Protein AF-A0A2M7FUN4-F1 (afdb_monomer)

Mean predicted aligned error: 9.92 Å

Foldseek 3Di:
DPPPVVVVVVVVVVVVVVVVVVVVVVVVVVPPDPFWAKDKDWAADAQCDDQEPQLGGAHVLAPNNRADDPPSLKHKWFQFQVRADCVLPDWADQVRDDPQEHAPDRPGGTGRNPVQKDKDKDWQGKYKYFAWDDDDQIDHRAQRTGGIWIKDRDRVTGPWMKIKIFRPSVQVVVCVVVVNFGKAWQKKKKFWGQQAQQKKKAWAFPPRHTDARHPDPCQNRRIRGSCNQCVVLVHDHRDRNDDSRGIIMMIGTDLPGGTTMMMMTGRGRITIIGHIMIGMDGRPDPCVVVVVVVVVVVVVVVVVDDDD

Secondary structure (DSSP, 8-state):
--HHHHHHHHHHHHHHHHHHHHHHHHHHHTT-PPPP-EEEEE--EE--SBTB---SEE-TTS-TT-PPPTTSSEEEE-SBTTT--GGG-PPB-TTS--TTEEE-S-SSB-BTTTTTSEEEEESS-EEEEESPPPSSS----GGG--SEEEEESPTT--SSEEEEEE-HHHHHHHHHHTTT--EEEEEEEEEEES--TTEEEEEEEGGG-B----SSTTSTTSEEEHHHHHHHHT--TT-SS-GGGSEEEEEEE-TT--EEEEEEEESSS-EEEEEEEEEEEEPPPPHHHHHHHHHHHHHHHHHT----

pLDDT: mean 83.98, std 13.9, range [41.75, 98.12]

Solvent-accessible surface area (backbone atoms only — not comparable to full-atom values): 15723 Å² total; per-residue (Å²): 142,68,69,69,63,58,56,53,50,53,53,52,51,53,51,51,51,50,53,52,50,53,52,50,51,52,52,52,66,70,62,62,73,75,73,43,41,42,48,79,47,76,62,53,39,79,28,71,47,96,78,31,71,34,60,35,41,31,48,79,84,51,50,76,60,61,40,54,48,90,88,69,42,45,46,55,36,50,24,26,52,88,46,40,43,69,91,45,27,64,52,34,37,68,92,53,77,48,90,56,45,45,51,45,69,92,76,54,43,24,41,19,41,45,71,27,38,46,78,48,58,39,68,13,16,34,28,32,33,58,39,60,47,78,73,95,45,42,51,56,29,41,57,69,28,71,38,27,30,37,32,30,25,29,74,88,40,48,75,57,19,32,44,33,46,29,40,61,53,39,41,51,52,52,13,64,75,50,86,66,45,52,56,41,47,37,30,41,29,32,19,38,11,24,35,26,66,59,28,34,39,37,34,19,26,72,91,76,39,67,39,58,58,27,75,30,87,67,32,30,77,14,49,39,41,27,49,57,53,23,64,76,54,72,30,48,70,54,30,42,64,48,60,42,13,33,41,25,43,31,38,40,39,38,92,87,40,54,53,37,30,43,28,45,36,28,67,57,58,47,45,28,39,32,30,34,32,38,28,47,41,75,53,76,78,65,66,62,58,58,50,48,51,50,50,52,50,51,53,56,55,52,70,72,63,69,85,130

Nearest PDB structures (foldseek):
  4c7w-assembly1_B  TM=3.779E-01  e=1.481E+00  Murine hepatitis virus
  3i26-assembly1_B  TM=4.178E-01  e=2.743E+00  Breda virus serotype 1
  9fti-assembly1_B  TM=3.956E-01  e=6.355E+00  Desulfofustis sp. PB-SRB1

Sequence (308 aa):
MLPRLRFNQEILMKVFAKTLITVAAAAAALAMTPAQAVVVTFGGQNMNFVGGDQSGLTSNYAPTDNKTVIGSGFYGETFDLATANQDLGTPMTDAIPAAGISIQENNGCSINSWASVGVTVSGGGFSVRKGTASNPSGAAAPAGDSTCFGFGPQIGGSLPASTKIDYTNLLAGLSAANSGATFRISYMGVYYGSIDNYNNIAFYSSGNTLLTGSADPLLDDGVLTGAEILGSQGGTSGNQFQPQSNVYVNLAFDADESFKAFEFRTTGVAFELDNIWVGVTQVPEPESLALIGLGLLALAASRRRKPL

Radius of gyration: 26.12 Å; Cα contacts (8 Å, |Δi|>4): 729; chains: 1; bounding box: 58×36×98 Å

Structure (mmCIF, N/CA/C/O backbone):
data_AF-A0A2M7FUN4-F1
#
_entry.id   AF-A0A2M7FUN4-F1
#
loop_
_atom_site.group_PDB
_atom_site.id
_atom_site.type_symbol
_atom_site.label_atom_id
_atom_site.label_alt_id
_atom_site.label_comp_id
_atom_site.label_asym_id
_atom_site.label_entity_id
_atom_site.label_seq_id
_atom_site.pdbx_PDB_ins_code
_atom_site.Cartn_x
_atom_site.Cartn_y
_atom_site.Cartn_z
_atom_site.occupancy
_atom_site.B_iso_or_equiv
_atom_site.auth_seq_id
_atom_site.auth_comp_id
_atom_site.auth_asym_id
_atom_site.auth_atom_id
_atom_site.pdbx_PDB_model_num
ATOM 1 N N . MET A 1 1 ? -16.172 -12.007 78.605 1.00 50.00 1 MET A N 1
ATOM 2 C CA . MET A 1 1 ? -16.915 -11.393 77.476 1.00 50.00 1 MET A CA 1
ATOM 3 C C . MET A 1 1 ? -16.032 -11.067 76.249 1.00 50.00 1 MET A C 1
ATOM 5 O O . MET A 1 1 ? -16.465 -10.317 75.391 1.00 50.00 1 MET A O 1
ATOM 9 N N . LEU A 1 2 ? -14.833 -11.659 76.103 1.00 53.69 2 LEU A N 1
ATOM 10 C CA . LEU A 1 2 ? -13.874 -11.378 75.011 1.00 53.69 2 LEU A CA 1
ATOM 11 C C . LEU A 1 2 ? -13.750 -12.393 73.831 1.00 53.69 2 LEU A C 1
ATOM 13 O O . LEU A 1 2 ? -13.142 -12.008 72.834 1.00 53.69 2 LEU A O 1
ATOM 17 N N . PRO A 1 3 ? -14.283 -13.640 73.836 1.00 52.50 3 PRO A N 1
ATOM 18 C CA . PRO A 1 3 ? -14.009 -14.585 72.733 1.00 52.50 3 PRO A CA 1
ATOM 19 C C . PRO A 1 3 ? -14.798 -14.322 71.438 1.00 52.50 3 PRO A C 1
ATOM 21 O O . PRO A 1 3 ? -14.287 -14.546 70.344 1.00 52.50 3 PRO A O 1
ATOM 24 N N . ARG A 1 4 ? -16.046 -13.835 71.541 1.00 46.50 4 ARG A N 1
ATOM 25 C CA . ARG A 1 4 ? -16.949 -13.691 70.380 1.00 46.50 4 ARG A CA 1
ATOM 26 C C . ARG A 1 4 ? -16.545 -12.574 69.409 1.00 46.50 4 ARG A C 1
ATOM 28 O O . ARG A 1 4 ? -16.773 -12.722 68.214 1.00 46.50 4 ARG A O 1
ATOM 35 N N . LEU A 1 5 ? -15.914 -11.495 69.886 1.00 45.50 5 LEU A N 1
ATOM 36 C CA . LEU A 1 5 ? -15.436 -10.417 69.006 1.00 45.50 5 LEU A CA 1
ATOM 37 C C . LEU A 1 5 ? -14.260 -10.865 68.123 1.00 45.50 5 LEU A C 1
ATOM 39 O O . LEU A 1 5 ? -14.222 -10.521 66.944 1.00 45.50 5 LEU A O 1
ATOM 43 N N . ARG A 1 6 ? -13.330 -11.664 68.666 1.00 52.78 6 ARG A N 1
ATOM 44 C CA . ARG A 1 6 ? -12.167 -12.168 67.912 1.00 52.78 6 ARG A CA 1
ATOM 45 C C . ARG A 1 6 ? -12.566 -13.151 66.810 1.00 52.78 6 ARG A C 1
ATOM 47 O O . ARG A 1 6 ? -12.007 -13.098 65.721 1.00 52.78 6 ARG A O 1
ATOM 54 N N . PHE A 1 7 ? -13.573 -13.988 67.062 1.00 51.91 7 PHE A N 1
ATOM 55 C CA . PHE A 1 7 ? -14.058 -14.965 66.084 1.00 51.91 7 PHE A CA 1
ATOM 56 C C . PHE A 1 7 ? -14.700 -14.299 64.852 1.00 51.91 7 PHE A C 1
ATOM 58 O O . PHE A 1 7 ? -14.442 -14.697 63.719 1.00 51.91 7 PHE A O 1
ATOM 65 N N . ASN A 1 8 ? -15.473 -13.226 65.057 1.00 54.03 8 ASN A N 1
ATOM 66 C CA . ASN A 1 8 ? -16.097 -12.486 63.957 1.00 54.03 8 ASN A CA 1
ATOM 67 C C . ASN A 1 8 ? -15.088 -11.669 63.136 1.00 54.03 8 ASN A C 1
ATOM 69 O O . ASN A 1 8 ? -15.252 -11.560 61.922 1.00 54.03 8 ASN A O 1
ATOM 73 N N . GLN A 1 9 ? -14.033 -11.133 63.760 1.00 55.78 9 GLN A N 1
ATOM 74 C CA . GLN A 1 9 ? -12.981 -10.425 63.022 1.00 55.78 9 GLN A CA 1
ATOM 75 C C . GLN A 1 9 ? -12.154 -11.358 62.136 1.00 55.78 9 GLN A C 1
ATOM 77 O O . GLN A 1 9 ? -11.832 -10.986 61.012 1.00 55.78 9 GLN A O 1
ATOM 82 N N . GLU A 1 10 ? -11.880 -12.588 62.575 1.00 60.59 10 GLU A N 1
ATOM 83 C CA . GLU A 1 10 ? -11.195 -13.573 61.733 1.00 60.59 10 GLU A CA 1
ATOM 84 C C . GLU A 1 10 ? -12.008 -13.980 60.501 1.00 60.59 10 GLU A C 1
ATOM 86 O O . GLU A 1 10 ? -11.452 -14.111 59.409 1.00 60.59 10 GLU A O 1
ATOM 91 N N . ILE A 1 11 ? -13.321 -14.171 60.655 1.00 63.44 11 ILE A N 1
ATOM 92 C CA . ILE A 1 11 ? -14.208 -14.511 59.535 1.00 63.44 11 ILE A CA 1
ATOM 93 C C . ILE A 1 11 ? -14.278 -13.342 58.551 1.00 63.44 11 ILE A C 1
ATOM 95 O O . ILE A 1 11 ? -14.116 -13.546 57.349 1.00 63.44 11 ILE A O 1
ATOM 99 N N . LEU A 1 12 ? -14.453 -12.117 59.054 1.00 55.94 12 LEU A N 1
ATOM 100 C CA . LEU A 1 12 ? -14.518 -10.917 58.224 1.00 55.94 12 LEU A CA 1
ATOM 101 C C . LEU A 1 12 ? -13.209 -10.695 57.455 1.00 55.94 12 LEU A C 1
ATOM 103 O O . LEU A 1 12 ? -13.248 -10.396 56.268 1.00 55.94 12 LEU A O 1
ATOM 107 N N . MET A 1 13 ? -12.059 -10.917 58.098 1.00 58.22 13 MET A N 1
ATOM 108 C CA . MET A 1 13 ? -10.733 -10.767 57.493 1.00 58.22 13 MET A CA 1
ATOM 109 C C . MET A 1 13 ? -10.440 -11.854 56.448 1.00 58.22 13 MET A C 1
ATOM 111 O O . MET A 1 13 ? -9.870 -11.557 55.402 1.00 58.22 13 MET A O 1
ATOM 115 N N . LYS A 1 14 ? -10.900 -13.095 56.668 1.00 59.25 14 LYS A N 1
ATOM 116 C CA . LYS A 1 14 ? -10.823 -14.188 55.678 1.00 59.25 14 LYS A CA 1
ATOM 117 C C . LYS A 1 14 ? -11.725 -13.938 54.467 1.00 59.25 14 LYS A C 1
ATOM 119 O O . LYS A 1 14 ? -11.328 -14.251 53.347 1.00 59.25 14 LYS A O 1
ATOM 124 N N . VAL A 1 15 ? -12.914 -13.366 54.673 1.00 61.62 15 VAL A N 1
ATOM 125 C CA . VAL A 1 15 ? -13.816 -12.960 53.582 1.00 61.62 15 VAL A CA 1
ATOM 126 C C . VAL A 1 15 ? -13.218 -11.786 52.810 1.00 61.62 15 VAL A C 1
ATOM 128 O O . VAL A 1 15 ? -13.137 -11.866 51.591 1.00 61.62 15 VAL A O 1
ATOM 131 N N . PHE A 1 16 ? -12.709 -10.756 53.492 1.00 60.03 16 PHE A N 1
ATOM 132 C CA . PHE A 1 16 ? -12.047 -9.617 52.847 1.00 60.03 16 PHE A CA 1
ATOM 133 C C . PHE A 1 16 ? -10.826 -10.045 52.031 1.00 60.03 16 PHE A C 1
ATOM 135 O O . PHE A 1 16 ? -10.698 -9.641 50.881 1.00 60.03 16 PHE A O 1
ATOM 142 N N . ALA A 1 17 ? -9.965 -10.901 52.589 1.00 58.81 17 ALA A N 1
ATOM 143 C CA . ALA A 1 17 ? -8.788 -11.416 51.895 1.00 58.81 17 ALA A CA 1
ATOM 144 C C . ALA A 1 17 ? -9.168 -12.249 50.664 1.00 58.81 17 ALA A C 1
ATOM 146 O O . ALA A 1 17 ? -8.570 -12.069 49.608 1.00 58.81 17 ALA A O 1
ATOM 147 N N . LYS A 1 18 ? -10.196 -13.107 50.761 1.00 51.34 18 LYS A N 1
ATOM 148 C CA . LYS A 1 18 ? -10.709 -13.845 49.599 1.00 51.34 18 LYS A CA 1
ATOM 149 C C . LYS A 1 18 ? -11.205 -12.897 48.517 1.00 51.34 18 LYS A C 1
ATOM 151 O O . LYS A 1 18 ? -10.761 -13.037 47.389 1.00 51.34 18 LYS A O 1
ATOM 156 N N . THR A 1 19 ? -12.043 -11.919 48.861 1.00 57.38 19 THR A N 1
ATOM 157 C CA . THR A 1 19 ? -12.578 -10.939 47.903 1.00 57.38 19 THR A CA 1
ATOM 158 C C . THR A 1 19 ? -11.471 -10.105 47.258 1.00 57.38 19 THR A C 1
ATOM 160 O O . THR A 1 19 ? -11.514 -9.869 46.056 1.00 57.38 19 THR A O 1
ATOM 163 N N . LEU A 1 20 ? -10.448 -9.703 48.020 1.00 55.69 20 LEU A N 1
ATOM 164 C CA . LEU A 1 20 ? -9.303 -8.959 47.489 1.00 55.69 20 LEU A CA 1
ATOM 165 C C . LEU A 1 20 ? -8.496 -9.801 46.489 1.00 55.69 20 LEU A C 1
ATOM 167 O O . LEU A 1 20 ? -8.093 -9.291 45.449 1.00 55.69 20 LEU A O 1
ATOM 171 N N . ILE A 1 21 ? -8.302 -11.092 46.778 1.00 58.94 21 ILE A N 1
ATOM 172 C CA . ILE A 1 21 ? -7.592 -12.029 45.897 1.00 58.94 21 ILE A CA 1
ATOM 173 C C . ILE A 1 21 ? -8.392 -12.286 44.614 1.00 58.94 21 ILE A C 1
ATOM 175 O O . ILE A 1 21 ? -7.803 -12.283 43.537 1.00 58.94 21 ILE A O 1
ATOM 179 N N . THR A 1 22 ? -9.718 -12.452 44.681 1.00 55.69 22 THR A N 1
ATOM 180 C CA . THR A 1 22 ? -10.539 -12.618 43.466 1.00 55.69 22 THR A CA 1
ATOM 181 C C . THR A 1 22 ? -10.567 -11.356 42.610 1.00 55.69 22 THR A C 1
ATOM 183 O O . THR A 1 22 ? -10.513 -11.458 41.389 1.00 55.69 22 THR A O 1
ATOM 186 N N . VAL A 1 23 ? -10.614 -10.169 43.225 1.00 59.09 23 VAL A N 1
ATOM 187 C CA . VAL A 1 23 ? -10.561 -8.888 42.497 1.00 59.09 23 VAL A CA 1
ATOM 188 C C . VAL A 1 23 ? -9.185 -8.674 41.863 1.00 59.09 23 VAL A C 1
ATOM 190 O O . VAL A 1 23 ? -9.112 -8.259 40.711 1.00 59.09 23 VAL A O 1
ATOM 193 N N . ALA A 1 24 ? -8.099 -9.013 42.563 1.00 56.09 24 ALA A N 1
ATOM 194 C CA . ALA A 1 24 ? -6.745 -8.936 42.019 1.00 56.09 24 ALA A CA 1
ATOM 195 C C . ALA A 1 24 ? -6.511 -9.945 40.880 1.00 56.09 24 ALA A C 1
ATOM 197 O O . ALA A 1 24 ? -5.879 -9.600 39.888 1.00 56.09 24 ALA A O 1
ATOM 198 N N . ALA A 1 25 ? -7.053 -11.162 40.982 1.00 54.44 25 ALA A N 1
ATOM 199 C CA . ALA A 1 25 ? -6.973 -12.166 39.920 1.00 54.44 25 ALA A CA 1
ATOM 200 C C . ALA A 1 25 ? -7.791 -11.766 38.682 1.00 54.44 25 ALA A C 1
ATOM 202 O O . ALA A 1 25 ? -7.321 -11.941 37.561 1.00 54.44 25 ALA A O 1
ATOM 203 N N . ALA A 1 26 ? -8.974 -11.171 38.874 1.00 51.91 26 ALA A N 1
ATOM 204 C CA . ALA A 1 26 ? -9.746 -10.592 37.778 1.00 51.91 26 ALA A CA 1
ATOM 205 C C . ALA A 1 26 ? -8.979 -9.433 37.120 1.00 51.91 26 ALA A C 1
ATOM 207 O O . ALA A 1 26 ? -8.836 -9.417 35.903 1.00 51.91 26 ALA A O 1
ATOM 208 N N . ALA A 1 27 ? -8.406 -8.519 37.911 1.00 53.44 27 ALA A N 1
ATOM 209 C CA . ALA A 1 27 ? -7.604 -7.404 37.407 1.00 53.44 27 ALA A CA 1
ATOM 210 C C . ALA A 1 27 ? -6.329 -7.858 36.668 1.00 53.44 27 ALA A C 1
ATOM 212 O O . ALA A 1 27 ? -5.956 -7.247 35.675 1.00 53.44 27 ALA A O 1
ATOM 213 N N . ALA A 1 28 ? -5.682 -8.940 37.114 1.00 51.94 28 ALA A N 1
ATOM 214 C CA . ALA A 1 28 ? -4.511 -9.513 36.450 1.00 51.94 28 ALA A CA 1
ATOM 215 C C . ALA A 1 28 ? -4.869 -10.228 35.135 1.00 51.94 28 ALA A C 1
ATOM 217 O O . ALA A 1 28 ? -4.130 -10.108 34.163 1.00 51.94 28 ALA A O 1
ATOM 218 N N . ALA A 1 29 ? -6.015 -10.915 35.071 1.00 50.38 29 ALA A N 1
ATOM 219 C CA . ALA A 1 29 ? -6.535 -11.479 33.822 1.00 50.38 29 ALA A CA 1
ATOM 220 C C . ALA A 1 29 ? -6.955 -10.385 32.819 1.00 50.38 29 ALA A C 1
ATOM 222 O O . ALA A 1 29 ? -6.818 -10.570 31.617 1.00 50.38 29 ALA A O 1
ATOM 223 N N . LEU A 1 30 ? -7.398 -9.225 33.318 1.00 50.53 30 LEU A N 1
ATOM 224 C CA . LEU A 1 30 ? -7.677 -8.012 32.538 1.00 50.53 30 LEU A CA 1
ATOM 225 C C . LEU A 1 30 ? -6.408 -7.260 32.084 1.00 50.53 30 LEU A C 1
ATOM 227 O O . LEU A 1 30 ? -6.501 -6.398 31.217 1.00 50.53 30 LEU A O 1
ATOM 231 N N . ALA A 1 31 ? -5.239 -7.556 32.664 1.00 47.66 31 ALA A N 1
ATOM 232 C CA . ALA A 1 31 ? -3.963 -6.907 32.345 1.00 47.66 31 ALA A CA 1
ATOM 233 C C . ALA A 1 31 ? -3.105 -7.697 31.340 1.00 47.66 31 ALA A C 1
ATOM 235 O O . ALA A 1 31 ? -2.003 -7.264 31.003 1.00 47.66 31 ALA A O 1
ATOM 236 N N . MET A 1 32 ? -3.588 -8.847 30.860 1.00 48.31 32 MET A N 1
ATOM 237 C CA . MET A 1 32 ? -2.989 -9.529 29.717 1.00 48.31 32 MET A CA 1
ATOM 238 C C . MET A 1 32 ? -3.331 -8.724 28.467 1.00 48.31 32 MET A C 1
ATOM 240 O O . MET A 1 32 ? -4.403 -8.889 27.894 1.00 48.31 32 MET A O 1
ATOM 244 N N . THR A 1 33 ? -2.443 -7.815 28.072 1.00 53.62 33 THR A N 1
ATOM 245 C CA . THR A 1 33 ? -2.546 -7.169 26.764 1.00 53.62 33 THR A CA 1
ATOM 246 C C . THR A 1 33 ? -2.438 -8.267 25.706 1.00 53.62 33 THR A C 1
ATOM 248 O O . THR A 1 33 ? -1.418 -8.971 25.708 1.00 53.62 33 THR A O 1
ATOM 251 N N . PRO A 1 34 ? -3.449 -8.471 24.844 1.00 54.38 34 PRO A N 1
ATOM 252 C CA . PRO A 1 34 ? -3.270 -9.346 23.698 1.00 54.38 34 PRO A CA 1
ATOM 253 C C . PRO A 1 34 ? -2.068 -8.830 22.901 1.00 54.38 34 PRO A C 1
ATOM 255 O O . PRO A 1 34 ? -1.862 -7.620 22.787 1.00 54.38 34 PRO A O 1
ATOM 258 N N . ALA A 1 35 ? -1.224 -9.746 22.425 1.00 59.66 35 ALA A N 1
ATOM 259 C CA . ALA A 1 35 ? -0.199 -9.374 21.464 1.00 59.66 35 ALA A CA 1
ATOM 260 C C . ALA A 1 35 ? -0.909 -8.764 20.250 1.00 59.66 35 ALA A C 1
ATOM 262 O O . ALA A 1 35 ? -1.900 -9.322 19.780 1.00 59.66 35 ALA A O 1
ATOM 263 N N . GLN A 1 36 ? -0.424 -7.618 19.784 1.00 70.94 36 GLN A N 1
ATOM 264 C CA . GLN A 1 36 ? -0.856 -7.047 18.518 1.00 70.94 36 GLN A CA 1
ATOM 265 C C . GLN A 1 36 ? -0.583 -8.084 17.428 1.00 70.94 36 GLN A C 1
ATOM 267 O O . GLN A 1 36 ? 0.553 -8.529 17.271 1.00 70.94 36 GLN A O 1
ATOM 272 N N . ALA A 1 37 ? -1.625 -8.556 16.746 1.00 81.38 37 ALA A N 1
ATOM 273 C CA . ALA A 1 37 ? -1.465 -9.548 15.697 1.00 81.38 37 ALA A CA 1
ATOM 274 C C . ALA A 1 37 ? -1.812 -8.929 14.346 1.00 81.38 37 ALA A C 1
ATOM 276 O O . ALA A 1 37 ? -2.927 -8.460 14.098 1.00 81.38 37 ALA A O 1
ATOM 277 N N . VAL A 1 38 ? -0.822 -8.957 13.464 1.00 90.00 38 VAL A N 1
ATOM 278 C CA . VAL A 1 38 ? -1.003 -8.795 12.028 1.00 90.00 38 VAL A CA 1
ATOM 279 C C . VAL A 1 38 ? -0.634 -10.122 11.404 1.00 90.00 38 VAL A C 1
ATOM 281 O O . VAL A 1 38 ? 0.368 -10.696 11.801 1.00 90.00 38 VAL A O 1
ATOM 284 N N . VAL A 1 39 ? -1.418 -10.615 10.453 1.00 91.69 39 VAL A N 1
ATOM 285 C CA . VAL A 1 39 ? -1.084 -11.833 9.706 1.00 91.69 39 VAL A CA 1
ATOM 286 C C . VAL A 1 39 ? -0.753 -11.449 8.274 1.00 91.69 39 VAL A C 1
ATOM 288 O O . VAL A 1 39 ? -1.614 -10.924 7.559 1.00 91.69 39 VAL A O 1
ATOM 291 N N . VAL A 1 40 ? 0.480 -11.729 7.856 1.00 94.88 40 VAL A N 1
ATOM 292 C CA . VAL A 1 40 ? 0.952 -11.512 6.490 1.00 94.88 40 VAL A CA 1
ATOM 293 C C . VAL A 1 40 ? 0.735 -12.789 5.683 1.00 94.88 40 VAL A C 1
ATOM 295 O O . VAL A 1 40 ? 1.207 -13.870 6.029 1.00 94.88 40 VAL A O 1
ATOM 298 N N . THR A 1 41 ? 0.001 -12.683 4.578 1.00 96.75 41 THR A N 1
ATOM 299 C CA . THR A 1 41 ? -0.207 -13.799 3.642 1.00 96.75 41 THR A CA 1
ATOM 300 C C . THR A 1 41 ? -0.001 -13.357 2.205 1.00 96.75 41 THR A C 1
ATOM 302 O O . THR A 1 41 ? -0.129 -12.180 1.867 1.00 96.75 41 THR A O 1
ATOM 305 N N . PHE A 1 42 ? 0.292 -14.315 1.332 1.00 96.88 42 PHE A N 1
ATOM 306 C CA . PHE A 1 42 ? 0.514 -14.059 -0.085 1.00 96.88 42 PHE A CA 1
ATOM 307 C C . PHE A 1 42 ? -0.539 -14.757 -0.936 1.00 96.88 42 PHE A C 1
ATOM 309 O O . PHE A 1 42 ? -0.960 -15.874 -0.636 1.00 96.88 42 PHE A O 1
ATOM 316 N N . GLY A 1 43 ? -0.928 -14.102 -2.025 1.00 94.44 43 GLY A N 1
ATOM 317 C CA . GLY A 1 43 ? -1.904 -14.614 -2.979 1.00 94.44 43 GLY A CA 1
ATOM 318 C C . GLY A 1 43 ? -3.113 -13.698 -3.129 1.00 94.44 43 GLY A C 1
ATOM 319 O O . GLY A 1 43 ? -3.430 -12.888 -2.267 1.00 94.44 43 GLY A O 1
ATOM 320 N N . GLY A 1 44 ? -3.784 -13.828 -4.259 1.00 94.00 44 GLY A N 1
ATOM 321 C CA . GLY A 1 44 ? -4.937 -13.030 -4.645 1.00 94.00 44 GLY A CA 1
ATOM 322 C C . GLY A 1 44 ? -5.635 -13.704 -5.817 1.00 94.00 44 GLY A C 1
ATOM 323 O O . GLY A 1 44 ? -5.243 -14.804 -6.225 1.00 94.00 44 GLY A O 1
ATOM 324 N N . GLN A 1 45 ? -6.642 -13.048 -6.373 1.00 93.69 45 GLN A N 1
ATOM 325 C CA . GLN A 1 45 ? -7.300 -13.511 -7.591 1.00 93.69 45 GLN A CA 1
ATOM 326 C C . GLN A 1 45 ? -6.730 -12.783 -8.809 1.00 93.69 45 GLN A C 1
ATOM 328 O O . GLN A 1 45 ? -6.282 -11.646 -8.708 1.00 93.69 45 GLN A O 1
ATOM 333 N N . ASN A 1 46 ? -6.716 -13.456 -9.956 1.00 91.50 46 ASN A N 1
ATOM 334 C CA . ASN A 1 46 ? -6.188 -12.904 -11.198 1.00 91.50 46 ASN A CA 1
ATOM 335 C C . ASN A 1 46 ? -7.325 -12.280 -12.022 1.00 91.50 46 ASN A C 1
ATOM 337 O O . ASN A 1 46 ? -8.296 -12.974 -12.324 1.00 91.50 46 ASN A O 1
ATOM 341 N N . MET A 1 47 ? -7.176 -11.011 -12.406 1.00 88.12 47 MET A N 1
ATOM 342 C CA . MET A 1 47 ? -8.142 -10.228 -13.188 1.00 88.12 47 MET A CA 1
ATOM 343 C C . MET A 1 47 ? -7.810 -10.137 -14.683 1.00 88.12 47 MET A C 1
ATOM 345 O O . MET A 1 47 ? -8.520 -9.478 -15.443 1.00 88.12 47 MET A O 1
ATOM 349 N N . ASN A 1 48 ? -6.780 -10.853 -15.145 1.00 87.00 48 ASN A N 1
ATOM 350 C CA . ASN A 1 48 ? -6.380 -10.944 -16.554 1.00 87.00 48 ASN A CA 1
ATOM 351 C C . ASN A 1 48 ? -7.268 -11.919 -17.334 1.00 87.00 48 ASN A C 1
ATOM 353 O O . ASN A 1 48 ? -6.798 -12.899 -17.917 1.00 87.00 48 ASN A O 1
ATOM 357 N N . PHE A 1 49 ? -8.572 -11.660 -17.345 1.00 81.38 49 PHE A N 1
ATOM 358 C CA . PHE A 1 49 ? -9.555 -12.414 -18.115 1.00 81.38 49 PHE A CA 1
ATOM 359 C C . PHE A 1 49 ? -10.540 -11.479 -18.822 1.00 81.38 49 PHE A C 1
ATOM 361 O O . PHE A 1 49 ? -10.681 -10.305 -18.490 1.00 81.38 49 PHE A O 1
ATOM 368 N N . VAL A 1 50 ? -11.246 -12.009 -19.823 1.00 79.12 50 VAL A N 1
ATOM 369 C CA . VAL A 1 50 ? -12.238 -11.243 -20.590 1.00 79.12 50 VAL A CA 1
ATOM 370 C C . VAL A 1 50 ? -13.372 -10.783 -19.670 1.00 79.12 50 VAL A C 1
ATOM 372 O O . VAL A 1 50 ? -14.110 -11.612 -19.143 1.00 79.12 50 VAL A O 1
ATOM 375 N N . GLY A 1 51 ? -13.529 -9.467 -19.516 1.00 72.12 51 GLY A N 1
ATOM 376 C CA . GLY A 1 51 ? -14.514 -8.858 -18.617 1.00 72.12 51 GLY A CA 1
ATOM 377 C C . GLY A 1 51 ? -13.969 -8.492 -17.232 1.00 72.12 51 GLY A C 1
ATOM 378 O O . GLY A 1 51 ? -14.670 -7.795 -16.503 1.00 72.12 51 GLY A O 1
ATOM 379 N N . GLY A 1 52 ? -12.744 -8.911 -16.899 1.00 73.88 52 GLY A N 1
ATOM 380 C CA . GLY A 1 52 ? -11.944 -8.314 -15.830 1.00 73.88 52 GLY A CA 1
ATOM 381 C C . GLY A 1 52 ? -11.265 -7.027 -16.309 1.00 73.88 52 GLY A C 1
ATOM 382 O O . GLY A 1 52 ? -11.316 -6.684 -17.495 1.00 73.88 52 GLY A O 1
ATOM 383 N N . ASP A 1 53 ? -10.635 -6.301 -15.394 1.00 79.44 53 ASP A N 1
ATOM 384 C CA . ASP A 1 53 ? -9.948 -5.036 -15.684 1.00 79.44 53 ASP A CA 1
ATOM 385 C C . ASP A 1 53 ? -8.505 -5.218 -16.196 1.00 79.44 53 ASP A C 1
ATOM 387 O O . ASP A 1 53 ? -7.927 -4.261 -16.700 1.00 79.44 53 ASP A O 1
ATOM 391 N N . GLN A 1 54 ? -7.982 -6.453 -16.193 1.00 84.88 54 GLN A N 1
ATOM 392 C CA . GLN A 1 54 ? -6.656 -6.842 -16.699 1.00 84.88 54 GLN A CA 1
ATOM 393 C C . GLN A 1 54 ? -5.452 -6.315 -15.895 1.00 84.88 54 GLN A C 1
ATOM 395 O O . GLN A 1 54 ? -4.353 -6.306 -16.443 1.00 84.88 54 GLN A O 1
ATOM 400 N N . SER A 1 55 ? -5.642 -5.943 -14.624 1.00 84.25 55 SER A N 1
ATOM 401 C CA . SER A 1 55 ? -4.603 -5.389 -13.728 1.00 84.25 55 SER A CA 1
ATOM 402 C C . SER A 1 55 ? -3.788 -6.450 -12.960 1.00 84.25 55 SER A C 1
ATOM 404 O O . SER A 1 55 ? -3.293 -6.253 -11.848 1.00 84.25 55 SER A O 1
ATOM 406 N N . GLY A 1 56 ? -3.698 -7.673 -13.488 1.00 90.69 56 GLY A N 1
ATOM 407 C CA . GLY A 1 56 ? -2.964 -8.757 -12.839 1.00 90.69 56 GLY A CA 1
ATOM 408 C C . GLY A 1 56 ? -3.646 -9.293 -11.580 1.00 90.69 56 GLY A C 1
ATOM 409 O O . GLY A 1 56 ? -4.766 -9.803 -11.644 1.00 90.69 56 GLY A O 1
ATOM 410 N N . LEU A 1 57 ? -2.930 -9.311 -10.451 1.00 94.56 57 LEU A N 1
ATOM 411 C CA . LEU A 1 57 ? -3.454 -9.853 -9.194 1.00 94.56 57 LEU A CA 1
ATOM 412 C C . LEU A 1 57 ? -4.185 -8.773 -8.397 1.00 94.56 57 LEU A C 1
ATOM 414 O O . LEU A 1 57 ? -3.679 -7.669 -8.239 1.00 94.56 57 LEU A O 1
ATOM 418 N N . THR A 1 58 ? -5.321 -9.131 -7.808 1.00 95.19 58 THR A N 1
ATOM 419 C CA . THR A 1 58 ? -6.096 -8.277 -6.903 1.00 95.19 58 THR A CA 1
ATOM 420 C C . THR A 1 58 ? -6.525 -9.043 -5.648 1.00 95.19 58 THR A C 1
ATOM 422 O O . THR A 1 58 ? -6.327 -10.259 -5.527 1.00 95.19 58 THR A O 1
ATOM 425 N N . SER A 1 59 ? -7.143 -8.342 -4.699 1.00 96.12 59 SER A N 1
ATOM 426 C CA . SER A 1 59 ? -7.656 -8.934 -3.465 1.00 96.12 59 SER A CA 1
ATOM 427 C C . SER A 1 59 ? -8.731 -9.976 -3.754 1.00 96.12 59 SER A C 1
ATOM 429 O O . SER A 1 59 ? -9.592 -9.754 -4.598 1.00 96.12 59 SER A O 1
ATOM 431 N N . ASN A 1 60 ? -8.783 -11.064 -2.981 1.00 95.25 60 ASN A N 1
ATOM 432 C CA . ASN A 1 60 ? -9.912 -12.009 -3.019 1.00 95.25 60 ASN A CA 1
ATOM 433 C C . ASN A 1 60 ? -11.252 -11.380 -2.578 1.00 95.25 60 ASN A C 1
ATOM 435 O O . ASN A 1 60 ? -12.302 -11.992 -2.756 1.00 95.25 60 ASN A O 1
ATOM 439 N N . TYR A 1 61 ? -11.220 -10.179 -1.991 1.00 94.31 61 TYR A N 1
ATOM 440 C CA . TYR A 1 61 ? -12.409 -9.402 -1.635 1.00 94.31 61 TYR A CA 1
ATOM 441 C C . TYR A 1 61 ? -12.865 -8.452 -2.751 1.00 94.31 61 TYR A C 1
ATOM 443 O O . TYR A 1 61 ? -13.947 -7.872 -2.649 1.00 94.31 61 TYR A O 1
ATOM 451 N N . ALA A 1 62 ? -12.066 -8.292 -3.811 1.00 91.94 62 ALA A N 1
ATOM 452 C CA . ALA A 1 62 ? -12.442 -7.493 -4.966 1.00 91.94 62 ALA A CA 1
ATOM 453 C C . ALA A 1 62 ? -13.591 -8.166 -5.744 1.00 91.94 62 ALA A C 1
ATOM 455 O O . ALA A 1 62 ? -13.596 -9.392 -5.912 1.00 91.94 62 ALA A O 1
ATOM 456 N N . PRO A 1 63 ? -14.568 -7.399 -6.254 1.00 89.56 63 PRO A N 1
ATOM 457 C CA . PRO A 1 63 ? -15.547 -7.919 -7.198 1.00 89.56 63 PRO A CA 1
ATOM 458 C C . PRO A 1 63 ? -14.905 -8.172 -8.565 1.00 89.56 63 PRO A C 1
ATOM 460 O O . PRO A 1 63 ? -13.801 -7.718 -8.851 1.00 89.56 63 PRO A O 1
ATOM 463 N N . THR A 1 64 ? -15.627 -8.874 -9.439 1.00 84.31 64 THR A N 1
ATOM 464 C CA . THR A 1 64 ? -15.121 -9.348 -10.739 1.00 84.31 64 THR A CA 1
ATOM 465 C C . THR A 1 64 ? -14.732 -8.245 -11.724 1.00 84.31 64 THR A C 1
ATOM 467 O O . THR A 1 64 ? -13.999 -8.523 -12.665 1.00 84.31 64 THR A O 1
ATOM 470 N N . ASP A 1 65 ? -15.225 -7.019 -11.541 1.00 84.62 65 ASP A N 1
ATOM 471 C CA . ASP A 1 65 ? -14.861 -5.847 -12.348 1.00 84.62 65 ASP A CA 1
ATOM 472 C C . ASP A 1 65 ? -13.779 -4.971 -11.686 1.00 84.62 65 ASP A C 1
ATOM 474 O O . ASP A 1 65 ? -13.455 -3.907 -12.210 1.00 84.62 65 ASP A O 1
ATOM 478 N N . ASN A 1 66 ? -13.248 -5.415 -10.539 1.00 88.06 66 ASN 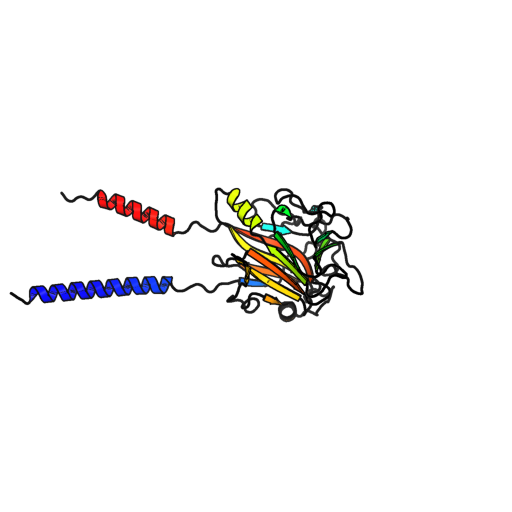A N 1
ATOM 479 C CA . ASN A 1 66 ? -12.250 -4.740 -9.708 1.00 88.06 66 ASN A CA 1
ATOM 480 C C . ASN A 1 66 ? -12.651 -3.322 -9.258 1.00 88.06 66 ASN A C 1
ATOM 482 O O . ASN A 1 66 ? -11.802 -2.481 -8.966 1.00 88.06 66 ASN A O 1
ATOM 486 N N . LYS A 1 67 ? -13.958 -3.036 -9.184 1.00 88.56 67 LYS A N 1
ATOM 487 C CA . LYS A 1 67 ? -14.467 -1.732 -8.743 1.00 88.56 67 LYS A CA 1
ATOM 488 C C . LYS A 1 67 ? -14.891 -1.764 -7.289 1.00 88.56 67 LYS A C 1
ATOM 490 O O . LYS A 1 67 ? -15.495 -2.715 -6.812 1.00 88.56 67 LYS A O 1
ATOM 495 N N . THR A 1 68 ? -14.650 -0.675 -6.571 1.00 88.31 68 THR A N 1
ATOM 496 C CA . THR A 1 68 ? -15.181 -0.533 -5.210 1.00 88.31 68 THR A CA 1
ATOM 497 C C . THR A 1 68 ? -16.712 -0.597 -5.218 1.00 88.31 68 THR A C 1
ATOM 499 O O . THR A 1 68 ? -17.359 0.229 -5.865 1.00 88.31 68 THR A O 1
ATOM 502 N N . VAL A 1 69 ? -17.289 -1.493 -4.412 1.00 86.50 69 VAL A N 1
ATOM 503 C CA . VAL A 1 69 ? -18.735 -1.543 -4.141 1.00 86.50 69 VAL A CA 1
ATOM 504 C C . VAL A 1 69 ? -19.029 -0.835 -2.822 1.00 86.50 69 VAL A C 1
ATOM 506 O O . VAL A 1 69 ? -18.571 -1.260 -1.758 1.00 86.50 69 VAL A O 1
ATOM 509 N N . ILE A 1 70 ? -19.822 0.237 -2.875 1.00 81.12 70 ILE A N 1
ATOM 510 C CA . ILE A 1 70 ? -20.196 1.014 -1.689 1.00 81.12 70 ILE A CA 1
ATOM 511 C C . ILE A 1 70 ? -20.948 0.143 -0.681 1.00 81.12 70 ILE A C 1
ATOM 513 O O . ILE A 1 70 ? -21.852 -0.614 -1.030 1.00 81.12 70 ILE A O 1
ATOM 517 N N . GLY A 1 71 ? -20.552 0.251 0.587 1.00 82.44 71 GLY A N 1
ATOM 518 C CA . GLY A 1 71 ? -21.130 -0.527 1.682 1.00 82.44 71 GLY A CA 1
ATOM 519 C C . GLY A 1 71 ? -20.599 -1.958 1.804 1.00 82.44 71 GLY A C 1
ATOM 520 O O . GLY A 1 71 ? -20.946 -2.630 2.770 1.00 82.44 71 GLY A O 1
ATOM 521 N N . SER A 1 72 ? -19.726 -2.419 0.899 1.00 88.12 72 SER A N 1
ATOM 522 C CA . SER A 1 72 ? -19.081 -3.740 1.019 1.00 88.12 72 SER A CA 1
ATOM 523 C C . SER A 1 72 ? -18.096 -3.834 2.191 1.00 88.12 72 SER A C 1
ATOM 525 O O . SER A 1 72 ? -17.746 -4.930 2.619 1.00 88.12 72 SER A O 1
ATOM 527 N N . GLY A 1 73 ? -17.638 -2.686 2.700 1.00 90.25 73 GLY A N 1
ATOM 528 C CA . GLY A 1 73 ? -16.558 -2.607 3.681 1.00 90.25 73 GLY A CA 1
ATOM 529 C C . GLY A 1 73 ? -15.162 -2.719 3.064 1.00 90.25 73 GLY A C 1
ATOM 530 O O . GLY A 1 73 ? -14.191 -2.630 3.806 1.00 90.25 73 GLY A O 1
ATOM 531 N N . PHE A 1 74 ? -15.047 -2.861 1.741 1.00 92.50 74 PHE A N 1
ATOM 532 C CA . PHE A 1 74 ? -13.778 -2.939 1.022 1.00 92.50 74 PHE A CA 1
ATOM 533 C C . PHE A 1 74 ? -13.678 -1.846 -0.043 1.00 92.50 74 PHE A C 1
ATOM 535 O O . PHE A 1 74 ? -14.628 -1.596 -0.787 1.00 92.50 74 PHE A O 1
ATOM 542 N N . TYR A 1 75 ? -12.515 -1.204 -0.107 1.00 91.69 75 TYR A N 1
ATOM 543 C CA . TYR A 1 75 ? -12.237 -0.073 -0.988 1.00 91.69 75 TYR A CA 1
ATOM 544 C C . TYR A 1 75 ? -10.937 -0.320 -1.748 1.00 91.69 75 TYR A C 1
ATOM 546 O O . TYR A 1 75 ? -9.937 -0.690 -1.135 1.00 91.69 75 TYR A O 1
ATOM 554 N N . GLY A 1 76 ? -10.975 -0.134 -3.065 1.00 91.12 76 GLY A N 1
ATOM 555 C CA . GLY A 1 76 ? -9.886 -0.427 -3.992 1.00 91.12 76 GLY A CA 1
ATOM 556 C C . GLY A 1 76 ? -9.317 0.818 -4.677 1.00 91.12 76 GLY A C 1
ATOM 557 O O . GLY A 1 76 ? -10.064 1.711 -5.084 1.00 91.12 76 GLY A O 1
ATOM 558 N N . GLU A 1 77 ? -7.998 0.840 -4.839 1.00 92.00 77 GLU A N 1
ATOM 559 C CA . GLU A 1 77 ? -7.221 1.738 -5.692 1.00 92.00 77 GLU A CA 1
ATOM 560 C C . GLU A 1 77 ? -6.508 0.887 -6.749 1.00 92.00 77 GLU A C 1
ATOM 562 O O . GLU A 1 77 ? -5.650 0.072 -6.409 1.00 92.00 77 GLU A O 1
ATOM 567 N N . THR A 1 78 ? -6.882 1.069 -8.015 1.00 90.44 78 THR A N 1
ATOM 568 C CA . THR A 1 78 ? -6.296 0.346 -9.163 1.00 90.44 78 THR A CA 1
ATOM 569 C C . THR A 1 78 ? -5.652 1.310 -10.157 1.00 90.44 78 THR A C 1
ATOM 571 O O . THR A 1 78 ? -5.412 0.967 -11.305 1.00 90.44 78 THR A O 1
ATOM 574 N N . PHE A 1 79 ? -5.477 2.572 -9.751 1.00 91.69 79 PHE A N 1
ATOM 575 C CA . PHE A 1 79 ? -4.822 3.623 -10.514 1.00 91.69 79 PHE A CA 1
ATOM 576 C C . PHE A 1 79 ? -5.415 3.943 -11.900 1.00 91.69 79 PHE A C 1
ATOM 578 O O . PHE A 1 79 ? -4.829 4.696 -12.682 1.00 91.69 79 PHE A O 1
ATOM 585 N N . ASP A 1 80 ? -6.601 3.416 -12.199 1.00 89.50 80 ASP A N 1
ATOM 586 C CA . ASP A 1 80 ? -7.329 3.592 -13.447 1.00 89.50 80 ASP A CA 1
ATOM 587 C C . ASP A 1 80 ? -8.591 4.435 -13.235 1.00 89.50 80 ASP A C 1
ATOM 589 O O . ASP A 1 80 ? -9.449 4.147 -12.398 1.00 89.50 80 ASP A O 1
ATOM 593 N N . LEU A 1 81 ? -8.804 5.414 -14.109 1.00 88.69 81 LEU A N 1
ATOM 594 C CA . LEU A 1 81 ? -9.990 6.269 -14.091 1.00 88.69 81 LEU A CA 1
ATOM 595 C C . LEU A 1 81 ? -11.279 5.473 -14.347 1.00 88.69 81 LEU A C 1
ATOM 597 O O . LEU A 1 81 ? -12.358 5.865 -13.905 1.00 88.69 81 LEU A O 1
ATOM 601 N N . ALA A 1 82 ? -11.185 4.342 -15.051 1.00 86.81 82 ALA A N 1
ATOM 602 C CA . ALA A 1 82 ? -12.329 3.493 -15.381 1.00 86.81 82 ALA A CA 1
ATOM 603 C C . ALA A 1 82 ? -12.916 2.747 -14.166 1.00 86.81 82 ALA A C 1
ATOM 605 O O . ALA A 1 82 ? -14.104 2.389 -14.179 1.00 86.81 82 ALA A O 1
ATOM 606 N N . THR A 1 83 ? -12.106 2.506 -13.134 1.00 86.00 83 THR A N 1
ATOM 607 C CA . THR A 1 83 ? -12.498 1.855 -11.870 1.00 86.00 83 THR A CA 1
ATOM 608 C C . THR A 1 83 ? -12.706 2.871 -10.746 1.00 86.00 83 THR A C 1
ATOM 610 O O . THR A 1 83 ? -13.087 2.496 -9.634 1.00 86.00 83 THR A O 1
ATOM 613 N N . ALA A 1 84 ? -12.493 4.160 -11.029 1.00 84.88 84 ALA A N 1
ATOM 614 C CA . ALA A 1 84 ? -12.583 5.214 -10.041 1.00 84.88 84 ALA A CA 1
ATOM 615 C C . ALA A 1 84 ? -13.983 5.323 -9.439 1.00 84.88 84 ALA A C 1
ATOM 617 O O . ALA A 1 84 ? -14.998 5.384 -10.141 1.00 84.88 84 ALA A O 1
ATOM 618 N N . ASN A 1 85 ? -14.023 5.370 -8.109 1.00 78.44 85 ASN A N 1
ATOM 619 C CA . ASN A 1 85 ? -15.254 5.530 -7.362 1.00 78.44 85 ASN A CA 1
ATOM 620 C C . ASN A 1 85 ? -15.424 6.999 -6.962 1.00 78.44 85 ASN A C 1
ATOM 622 O O . ASN A 1 85 ? -14.776 7.479 -6.036 1.00 78.44 85 ASN A O 1
ATOM 626 N N . GLN A 1 86 ? -16.336 7.689 -7.645 1.00 73.81 86 GLN A N 1
ATOM 627 C CA . GLN A 1 86 ? -16.621 9.109 -7.417 1.00 73.81 86 GLN A CA 1
ATOM 628 C C . GLN A 1 86 ? -17.195 9.397 -6.018 1.00 73.81 86 GLN A C 1
ATOM 630 O O . GLN A 1 86 ? -17.102 10.527 -5.538 1.00 73.81 86 GLN A O 1
ATOM 635 N N . ASP A 1 87 ? -17.756 8.391 -5.339 1.00 72.88 87 ASP A N 1
ATOM 636 C CA . ASP A 1 87 ? -18.285 8.532 -3.979 1.00 72.88 87 ASP A CA 1
ATOM 637 C C . ASP A 1 87 ? -17.165 8.525 -2.920 1.00 72.88 87 ASP A C 1
ATOM 639 O O . ASP A 1 87 ? -17.367 9.018 -1.811 1.00 72.88 87 ASP A O 1
ATOM 643 N N . LEU A 1 88 ? -15.961 8.040 -3.260 1.00 73.56 88 LEU A N 1
ATOM 644 C CA . LEU A 1 88 ? -14.737 8.232 -2.461 1.00 73.56 88 LEU A CA 1
ATOM 645 C C . LEU A 1 88 ? -14.043 9.565 -2.767 1.00 73.56 88 LEU A C 1
ATOM 647 O O . LEU A 1 88 ? -12.948 9.843 -2.271 1.00 73.56 88 LEU A O 1
ATOM 651 N N . GLY A 1 89 ? -14.703 10.415 -3.546 1.00 76.06 89 GLY A N 1
ATOM 652 C CA . GLY A 1 89 ? -14.255 11.743 -3.909 1.00 76.06 89 GLY A CA 1
ATOM 653 C C . GLY A 1 89 ? -13.649 11.812 -5.302 1.00 76.06 89 GLY A C 1
ATOM 654 O O . GLY A 1 89 ? -13.588 10.834 -6.039 1.00 76.06 89 GLY A O 1
ATOM 655 N N . THR A 1 90 ? -13.237 13.022 -5.674 1.00 83.44 90 THR A N 1
ATOM 656 C CA . THR A 1 90 ? -12.741 13.305 -7.020 1.00 83.44 90 THR A CA 1
ATOM 657 C C . THR A 1 90 ? -11.398 12.608 -7.253 1.00 83.44 90 THR A C 1
ATOM 659 O O . THR A 1 90 ? -10.444 12.911 -6.526 1.00 83.44 90 THR A O 1
ATOM 662 N N . PRO A 1 91 ? -11.283 11.742 -8.275 1.00 84.69 91 PRO A N 1
ATOM 663 C CA . PRO A 1 91 ? -10.025 11.114 -8.641 1.00 84.69 91 PRO A CA 1
ATOM 664 C C . PRO A 1 91 ? -8.987 12.170 -9.003 1.00 84.69 91 PRO A C 1
ATOM 666 O O . PRO A 1 91 ? -9.289 13.150 -9.694 1.00 84.69 91 PRO A O 1
ATOM 669 N N . MET A 1 92 ? -7.745 11.965 -8.575 1.00 85.06 92 MET A N 1
ATOM 670 C CA . MET A 1 92 ? -6.641 12.766 -9.080 1.00 85.06 92 MET A CA 1
ATOM 671 C C . MET A 1 92 ? -6.359 12.359 -10.515 1.00 85.06 92 MET A C 1
ATOM 673 O O . MET A 1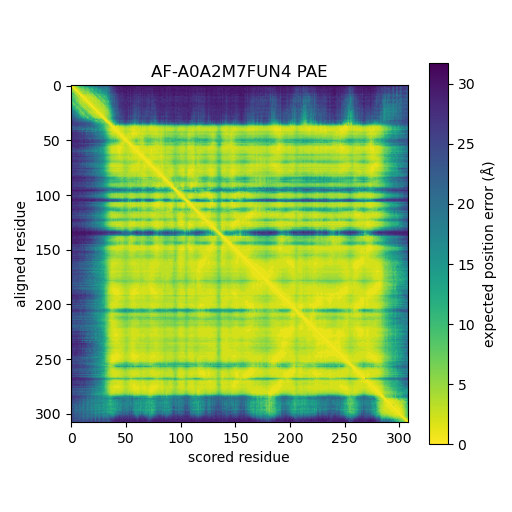 92 ? -6.004 11.217 -10.793 1.00 85.06 92 MET A O 1
ATOM 677 N N . THR A 1 93 ? -6.451 13.333 -11.402 1.00 83.69 93 THR A N 1
ATOM 678 C CA . THR A 1 93 ? -5.959 13.256 -12.776 1.00 83.69 93 THR A CA 1
ATOM 679 C C . THR A 1 93 ? -4.799 14.238 -12.929 1.00 83.69 93 THR A C 1
ATOM 681 O O . THR A 1 93 ? -4.515 15.021 -12.019 1.00 83.69 93 THR A O 1
ATOM 684 N N . ASP A 1 94 ? -4.132 14.243 -14.079 1.00 74.06 94 ASP A N 1
ATOM 685 C CA . ASP A 1 94 ? -3.095 15.235 -14.399 1.00 74.06 94 ASP A CA 1
ATOM 686 C C . ASP A 1 94 ? -3.592 16.695 -14.315 1.00 74.06 94 ASP A C 1
ATOM 688 O O . ASP A 1 94 ? -2.807 17.611 -14.068 1.00 74.06 94 ASP A O 1
ATOM 692 N N . ALA A 1 95 ? -4.904 16.913 -14.445 1.00 60.53 95 ALA A N 1
ATOM 693 C CA . ALA A 1 95 ? -5.558 18.209 -14.289 1.00 60.53 95 ALA A CA 1
ATOM 694 C C . ALA A 1 95 ? -5.620 18.721 -12.833 1.00 60.53 95 ALA A C 1
ATOM 696 O O . ALA A 1 95 ? -5.917 19.898 -12.620 1.00 60.53 95 ALA A O 1
ATOM 697 N N . ILE A 1 96 ? -5.346 17.871 -11.832 1.00 62.44 96 ILE A N 1
ATOM 698 C CA . ILE A 1 96 ? -5.332 18.223 -10.402 1.00 62.44 96 ILE A CA 1
ATOM 699 C C . ILE A 1 96 ? -3.940 17.904 -9.832 1.00 62.44 96 ILE A C 1
ATOM 701 O O . ILE A 1 96 ? -3.753 16.865 -9.198 1.00 62.44 96 ILE A O 1
ATOM 705 N N . PRO A 1 97 ? -2.930 18.765 -10.051 1.00 62.78 97 PRO A N 1
ATOM 706 C CA . PRO A 1 97 ? -1.576 18.480 -9.599 1.00 62.78 97 PRO A CA 1
ATOM 707 C C . PRO A 1 97 ? -1.485 18.563 -8.070 1.00 62.78 97 PRO A C 1
ATOM 709 O O . PRO A 1 97 ? -1.854 19.574 -7.469 1.00 62.78 97 PRO A O 1
ATOM 712 N N . ALA A 1 98 ? -0.929 17.529 -7.440 1.00 76.25 98 ALA A N 1
ATOM 713 C CA . ALA A 1 98 ? -0.443 17.603 -6.066 1.00 76.25 98 ALA A CA 1
ATOM 714 C C . ALA A 1 98 ? 1.081 17.660 -6.042 1.00 76.25 98 ALA A C 1
ATOM 716 O O . ALA A 1 98 ? 1.763 17.124 -6.915 1.00 76.25 98 ALA A O 1
ATOM 717 N N . ALA A 1 99 ? 1.621 18.329 -5.025 1.00 83.38 99 ALA A N 1
ATOM 718 C CA . ALA A 1 99 ? 3.058 18.487 -4.880 1.00 83.38 99 ALA A CA 1
ATOM 719 C C . ALA A 1 99 ? 3.757 17.116 -4.837 1.00 83.38 99 ALA A C 1
ATOM 721 O O . ALA A 1 99 ? 3.459 16.288 -3.980 1.00 83.38 99 ALA A O 1
ATOM 722 N N . GLY A 1 100 ? 4.685 16.898 -5.773 1.00 87.56 100 GLY A N 1
ATOM 723 C CA . GLY A 1 100 ? 5.483 15.673 -5.871 1.00 87.56 100 GLY A CA 1
ATOM 724 C C . GLY A 1 100 ? 4.725 14.434 -6.363 1.00 87.56 100 GLY A C 1
ATOM 725 O O . GLY A 1 100 ? 5.256 13.331 -6.244 1.00 87.56 100 GLY A O 1
ATOM 726 N N . ILE A 1 101 ? 3.522 14.598 -6.923 1.00 90.50 101 ILE A N 1
ATOM 727 C CA . ILE A 1 101 ? 2.746 13.517 -7.542 1.00 90.50 101 ILE A CA 1
ATOM 728 C C . ILE A 1 101 ? 2.501 13.844 -9.010 1.00 90.50 101 ILE A C 1
ATOM 730 O O . ILE A 1 101 ? 2.194 14.987 -9.349 1.00 90.50 101 ILE A O 1
ATOM 734 N N . SER A 1 102 ? 2.645 12.856 -9.893 1.00 88.62 102 SER A N 1
ATOM 735 C CA . SER A 1 102 ? 2.328 13.029 -11.311 1.00 88.62 102 SER A CA 1
ATOM 736 C C . SER A 1 102 ? 1.547 11.848 -11.875 1.00 88.62 102 SER A C 1
ATOM 738 O O . SER A 1 102 ? 1.853 10.696 -11.590 1.00 88.62 102 SER A O 1
ATOM 740 N N . ILE A 1 103 ? 0.543 12.131 -12.699 1.00 88.44 103 ILE A N 1
ATOM 741 C CA . ILE A 1 103 ? -0.102 11.119 -13.534 1.00 88.44 103 ILE A CA 1
ATOM 742 C C . ILE A 1 103 ? 0.597 11.188 -14.890 1.00 88.44 103 ILE A C 1
ATOM 744 O O . ILE A 1 103 ? 0.388 12.122 -15.665 1.00 88.44 103 ILE A O 1
ATOM 748 N N . GLN A 1 104 ? 1.524 10.265 -15.124 1.00 78.31 104 GLN A N 1
ATOM 749 C CA . GLN A 1 104 ? 2.311 10.195 -16.347 1.00 78.31 104 GLN A CA 1
ATOM 750 C C . GLN A 1 104 ? 1.509 9.480 -17.428 1.00 78.31 104 GLN A C 1
ATOM 752 O O . GLN A 1 104 ? 0.919 8.432 -17.183 1.00 78.31 104 GLN A O 1
ATOM 757 N N . GLU A 1 105 ? 1.527 10.058 -18.631 1.00 64.56 105 GLU A N 1
ATOM 758 C CA . GLU A 1 105 ? 0.810 9.563 -19.809 1.00 64.56 105 GLU A CA 1
ATOM 759 C C . GLU A 1 105 ? -0.711 9.486 -19.581 1.00 64.56 105 GLU A C 1
ATOM 761 O O . GLU A 1 105 ? -1.238 8.432 -19.240 1.00 64.56 105 GLU A O 1
ATOM 766 N N . ASN A 1 106 ? -1.411 10.615 -19.786 1.00 60.97 106 ASN A N 1
ATOM 767 C CA . ASN A 1 106 ? -2.862 10.809 -19.606 1.00 60.97 106 ASN A CA 1
ATOM 768 C C . ASN A 1 106 ? -3.731 9.896 -20.514 1.00 60.97 106 ASN A C 1
ATOM 770 O O . ASN A 1 106 ? -4.412 10.341 -21.435 1.00 60.97 106 ASN A O 1
ATOM 774 N N . ASN A 1 107 ? -3.674 8.593 -20.247 1.00 74.62 107 ASN A N 1
ATOM 775 C CA . ASN A 1 107 ? -4.247 7.480 -21.003 1.00 74.62 107 ASN A CA 1
ATOM 776 C C . ASN A 1 107 ? -5.307 6.739 -20.169 1.00 74.62 107 ASN A C 1
ATOM 778 O O . ASN A 1 107 ? -5.486 5.526 -20.308 1.00 74.62 107 ASN A O 1
ATOM 782 N N . GLY A 1 108 ? -5.999 7.472 -19.292 1.00 86.69 108 GLY A N 1
ATOM 783 C CA . GLY A 1 108 ? -6.999 6.921 -18.380 1.00 86.69 108 GLY A CA 1
ATOM 784 C C . GLY A 1 108 ? -6.460 6.496 -17.015 1.00 86.69 108 GLY A C 1
ATOM 785 O O . GLY A 1 108 ? -7.189 5.814 -16.310 1.00 86.69 108 GLY A O 1
ATOM 786 N N . CYS A 1 109 ? -5.247 6.904 -16.628 1.00 91.12 109 CYS A N 1
ATOM 787 C CA . CYS A 1 109 ? -4.738 6.701 -15.271 1.00 91.12 109 CYS A CA 1
ATOM 788 C C . CYS A 1 109 ? -5.239 7.777 -14.297 1.00 91.12 109 CYS A C 1
ATOM 790 O O . CYS A 1 109 ? -5.445 8.931 -14.684 1.00 91.12 109 CYS A O 1
ATOM 792 N N . SER A 1 110 ? -5.380 7.422 -13.024 1.00 90.75 110 SER A N 1
ATOM 793 C CA . SER A 1 110 ? -5.727 8.334 -11.932 1.00 90.75 110 SER A CA 1
ATOM 794 C C . SER A 1 110 ? -5.225 7.821 -10.581 1.00 90.75 110 SER A C 1
ATOM 796 O O . SER A 1 110 ? -4.720 6.716 -10.487 1.00 90.75 110 SER A O 1
ATOM 798 N N . ILE A 1 111 ? -5.368 8.619 -9.521 1.00 90.31 111 ILE A N 1
ATOM 799 C CA . ILE A 1 111 ? -5.475 8.081 -8.154 1.00 90.31 111 ILE A CA 1
ATOM 800 C C . ILE A 1 111 ? -6.942 8.195 -7.765 1.00 90.31 111 ILE A C 1
ATOM 802 O O . ILE A 1 111 ? -7.476 9.300 -7.631 1.00 90.31 111 ILE A O 1
ATOM 806 N N . ASN A 1 112 ? -7.599 7.057 -7.619 1.00 87.25 112 ASN A N 1
ATOM 807 C CA . ASN A 1 112 ? -9.045 6.928 -7.526 1.00 87.25 112 ASN A CA 1
ATOM 808 C C . ASN A 1 112 ? -9.590 7.518 -6.222 1.00 87.25 112 ASN A C 1
ATOM 810 O O . ASN A 1 112 ? -10.652 8.132 -6.230 1.00 87.25 112 ASN A O 1
ATOM 814 N N . SER A 1 113 ? -8.848 7.386 -5.119 1.00 80.69 113 SER A N 1
ATOM 815 C CA . SER A 1 113 ? -9.313 7.784 -3.777 1.00 80.69 113 SER A CA 1
ATOM 816 C C . SER A 1 113 ? -8.781 9.137 -3.283 1.00 80.69 113 SER A C 1
ATOM 818 O O . SER A 1 113 ? -8.859 9.419 -2.087 1.00 80.69 113 SER A O 1
ATOM 820 N N . TRP A 1 114 ? -8.231 9.981 -4.164 1.00 79.94 114 TRP A N 1
ATOM 821 C CA . TRP A 1 114 ? -7.408 11.150 -3.804 1.00 79.94 114 TRP A CA 1
ATOM 822 C C . TRP A 1 114 ? -7.979 12.067 -2.706 1.00 79.94 114 TRP A C 1
ATOM 824 O O . TRP A 1 114 ? -7.247 12.510 -1.826 1.00 79.94 114 TRP A O 1
ATOM 834 N N . ALA A 1 115 ? -9.280 12.360 -2.721 1.00 77.06 115 ALA A N 1
ATOM 835 C CA . ALA A 1 115 ? -9.882 13.243 -1.716 1.00 77.06 115 ALA A CA 1
ATOM 836 C C . ALA A 1 115 ? -10.141 12.557 -0.358 1.00 77.06 115 ALA A C 1
ATOM 838 O O . ALA A 1 115 ? -10.306 13.240 0.654 1.00 77.06 115 ALA A O 1
ATOM 839 N N . SER A 1 116 ? -10.165 11.223 -0.327 1.00 83.69 116 SER A N 1
ATOM 840 C CA . SER A 1 116 ? -10.423 10.418 0.873 1.00 83.69 116 SER A CA 1
ATOM 841 C C . SER A 1 116 ? -9.161 9.843 1.510 1.00 83.69 116 SER A C 1
ATOM 843 O O . SER A 1 116 ? -9.211 9.428 2.667 1.00 83.69 116 SER A O 1
ATOM 845 N N . VAL A 1 117 ? -8.021 9.836 0.816 1.00 88.38 117 VAL A N 1
ATOM 846 C CA . VAL A 1 117 ? -6.742 9.364 1.368 1.00 88.38 117 VAL A CA 1
ATOM 847 C C . VAL A 1 117 ? -5.698 10.472 1.354 1.00 88.38 117 VAL A C 1
ATOM 849 O O . VAL A 1 117 ? -5.570 11.227 0.396 1.00 88.38 117 VAL A O 1
ATOM 852 N N . GLY A 1 118 ? -4.938 10.588 2.438 1.00 88.56 118 GLY A N 1
ATOM 853 C CA . GLY A 1 118 ? -3.781 11.470 2.479 1.00 88.56 118 GLY A CA 1
ATOM 854 C C . GLY A 1 118 ? -2.614 10.816 1.754 1.00 88.56 118 GLY A C 1
ATOM 855 O O . GLY A 1 118 ? -2.204 9.726 2.134 1.00 88.56 118 GLY A O 1
ATOM 856 N N . VAL A 1 119 ? -2.044 11.480 0.750 1.00 90.19 119 VAL A N 1
ATOM 857 C CA . VAL A 1 119 ? -0.804 11.026 0.106 1.00 90.19 119 VAL A CA 1
ATOM 858 C C . VAL A 1 119 ? 0.305 12.016 0.413 1.00 90.19 119 VAL A C 1
ATOM 860 O O . VAL A 1 119 ? 0.206 13.200 0.094 1.00 90.19 119 VAL A O 1
ATOM 863 N N . THR A 1 120 ? 1.363 11.537 1.059 1.00 92.00 120 THR A N 1
ATOM 864 C CA . THR A 1 120 ? 2.559 12.328 1.363 1.00 92.00 120 THR A CA 1
ATOM 865 C C . THR A 1 120 ? 3.755 11.705 0.673 1.00 92.00 120 THR A C 1
ATOM 867 O O . THR A 1 120 ? 4.001 10.511 0.812 1.00 92.00 120 THR A O 1
ATOM 870 N N . VAL A 1 121 ? 4.518 12.521 -0.041 1.00 94.38 121 VAL A N 1
ATOM 871 C CA . VAL A 1 121 ? 5.722 12.093 -0.753 1.00 94.38 121 VAL A CA 1
ATOM 872 C C . VAL A 1 121 ? 6.951 12.783 -0.179 1.00 94.38 121 VAL A C 1
ATOM 874 O O . VAL A 1 121 ? 6.899 13.951 0.209 1.00 94.38 121 VAL A O 1
ATOM 877 N N . SER A 1 122 ? 8.065 12.061 -0.131 1.00 94.31 122 SER A N 1
ATOM 878 C CA . SER A 1 122 ? 9.370 12.576 0.280 1.00 94.31 122 SER A CA 1
ATOM 879 C C . SER A 1 122 ? 10.439 12.124 -0.710 1.00 94.31 122 SER A C 1
ATOM 881 O O . SER A 1 122 ? 10.389 11.004 -1.221 1.00 94.31 122 SER A O 1
ATOM 883 N N . GLY A 1 123 ? 11.408 12.998 -0.993 1.00 91.56 123 GLY A N 1
ATOM 884 C CA . GLY A 1 123 ? 12.451 12.739 -1.985 1.00 91.56 123 GLY A CA 1
ATOM 885 C C . GLY A 1 123 ? 11.912 12.800 -3.416 1.00 91.56 123 GLY A C 1
ATOM 886 O O . GLY A 1 123 ? 11.370 13.823 -3.833 1.00 91.56 123 GLY A O 1
ATOM 887 N N . GLY A 1 124 ? 12.081 11.714 -4.170 1.00 88.81 124 GLY A N 1
ATOM 888 C CA . GLY A 1 124 ? 11.867 11.647 -5.617 1.00 88.81 124 GLY A CA 1
ATOM 889 C C . GLY A 1 124 ? 10.426 11.588 -6.125 1.00 88.81 124 GLY A C 1
ATOM 890 O O . GLY A 1 124 ? 10.248 11.393 -7.322 1.00 88.81 124 GLY A O 1
ATOM 891 N N . GLY A 1 125 ? 9.421 11.771 -5.264 1.00 92.06 125 GLY A N 1
ATOM 892 C CA . GLY A 1 125 ? 8.001 11.845 -5.634 1.00 92.06 125 GLY A CA 1
ATOM 893 C C . GLY A 1 125 ? 7.333 10.497 -5.940 1.00 92.06 125 GLY A C 1
ATOM 894 O O . GLY A 1 125 ? 7.963 9.446 -5.871 1.00 92.06 125 GLY A O 1
ATOM 895 N N . PHE A 1 126 ? 6.048 10.546 -6.292 1.00 93.62 126 PHE A N 1
ATOM 896 C CA . PHE A 1 126 ? 5.222 9.398 -6.685 1.00 93.62 126 PHE A CA 1
ATOM 897 C C . PHE A 1 126 ? 4.613 9.636 -8.062 1.00 93.62 126 PHE A C 1
ATOM 899 O O . PHE A 1 126 ? 4.270 10.772 -8.404 1.00 93.62 126 PHE A O 1
ATOM 906 N N . SER A 1 127 ? 4.454 8.587 -8.849 1.00 91.94 127 SER A N 1
ATOM 907 C CA . SER A 1 127 ? 3.825 8.681 -10.155 1.00 91.94 127 SER A CA 1
ATOM 908 C C . SER A 1 127 ? 2.867 7.536 -10.401 1.00 91.94 127 SER A C 1
ATOM 910 O O . SER A 1 127 ? 3.065 6.432 -9.913 1.00 91.94 127 SER A O 1
ATOM 912 N N . VAL A 1 128 ? 1.865 7.797 -11.226 1.00 92.12 128 VAL A N 1
ATOM 913 C CA . VAL A 1 128 ? 1.038 6.762 -11.842 1.00 92.12 128 VAL A CA 1
ATOM 914 C C . VAL A 1 128 ? 1.340 6.739 -13.327 1.00 92.12 128 VAL A C 1
ATOM 916 O O . VAL A 1 128 ? 1.569 7.795 -13.914 1.00 92.12 128 VAL A O 1
ATOM 919 N N . ARG A 1 129 ? 1.350 5.563 -13.945 1.00 90.19 129 ARG A N 1
ATOM 920 C CA . ARG A 1 129 ? 1.525 5.433 -15.393 1.00 90.19 129 ARG A CA 1
ATOM 921 C C . ARG A 1 129 ? 0.883 4.171 -15.929 1.00 90.19 129 ARG A C 1
ATOM 923 O O . ARG A 1 129 ? 0.652 3.239 -15.172 1.00 90.19 129 ARG A O 1
ATOM 930 N N . LYS A 1 130 ? 0.738 4.106 -17.250 1.00 89.50 130 LYS A N 1
ATOM 931 C CA . LYS A 1 130 ? 0.359 2.890 -17.972 1.00 89.50 130 LYS A CA 1
ATOM 932 C C . LYS A 1 130 ? 1.578 2.226 -18.613 1.00 89.50 130 LYS A C 1
ATOM 934 O O . LYS A 1 130 ? 2.355 2.895 -19.293 1.00 89.50 130 LYS A O 1
ATOM 939 N N . GLY A 1 131 ? 1.725 0.914 -18.422 1.00 83.19 131 GLY A N 1
ATOM 940 C CA . GLY A 1 131 ? 2.794 0.105 -19.027 1.00 83.19 131 GLY A CA 1
ATOM 941 C C . GLY A 1 131 ? 4.224 0.451 -18.576 1.00 83.19 131 GLY A C 1
ATOM 942 O O . GLY A 1 131 ? 4.473 1.422 -17.869 1.00 83.19 131 GLY A O 1
ATOM 943 N N . THR A 1 132 ? 5.198 -0.359 -18.987 1.00 84.12 132 THR A N 1
ATOM 944 C CA . THR A 1 132 ? 6.610 -0.237 -18.571 1.00 84.12 132 THR A CA 1
ATOM 945 C C . THR A 1 132 ? 7.364 0.860 -19.337 1.00 84.12 132 THR A C 1
ATOM 947 O O . THR A 1 132 ? 7.255 0.937 -20.560 1.00 84.12 132 THR A O 1
ATOM 950 N N . ALA A 1 133 ? 8.220 1.657 -18.670 1.00 77.44 133 ALA A N 1
ATOM 951 C CA . ALA A 1 133 ? 9.299 2.381 -19.374 1.00 77.44 133 ALA A CA 1
ATOM 952 C C . ALA A 1 133 ? 10.599 1.630 -19.182 1.00 77.44 133 ALA A C 1
ATOM 954 O O . ALA A 1 133 ? 11.032 1.365 -18.065 1.00 77.44 133 ALA A O 1
ATOM 955 N N . SER A 1 134 ? 11.266 1.367 -20.291 1.00 67.19 134 SER A N 1
ATOM 956 C CA . SER A 1 134 ? 12.625 0.854 -20.295 1.00 67.19 134 SER A CA 1
ATOM 957 C C . SER A 1 134 ? 13.647 1.927 -19.883 1.00 67.19 134 SER A C 1
ATOM 959 O O . SER A 1 134 ? 13.559 3.053 -20.360 1.00 67.19 134 SER A O 1
ATOM 961 N N . ASN A 1 135 ? 14.599 1.513 -19.028 1.00 53.25 135 ASN A N 1
ATOM 962 C CA . ASN A 1 135 ? 16.000 1.943 -18.790 1.00 53.25 135 ASN A CA 1
ATOM 963 C C . ASN A 1 135 ? 16.449 3.368 -19.235 1.00 53.25 135 ASN A C 1
ATOM 965 O O . ASN A 1 135 ? 16.200 3.749 -20.377 1.00 53.25 135 ASN A O 1
ATOM 969 N N . PRO A 1 136 ? 17.252 4.120 -18.440 1.00 48.62 136 PRO A N 1
ATOM 970 C CA . PRO A 1 136 ? 18.062 3.668 -17.301 1.00 48.62 136 PRO A CA 1
ATOM 971 C C . PRO A 1 136 ? 17.425 3.771 -15.908 1.00 48.62 136 PRO A C 1
ATOM 973 O O . PRO A 1 136 ? 18.045 3.370 -14.928 1.00 48.62 136 PRO A O 1
ATOM 976 N N . SER A 1 137 ? 16.218 4.328 -15.788 1.00 59.94 137 SER A N 1
ATOM 977 C CA . SER A 1 137 ? 15.610 4.648 -14.481 1.00 59.94 137 SER A CA 1
ATOM 978 C C . SER A 1 137 ? 14.083 4.510 -14.494 1.00 59.94 137 SER A C 1
ATOM 980 O O . SER A 1 137 ? 13.381 5.327 -13.907 1.00 59.94 137 SER A O 1
ATOM 982 N N . GLY A 1 138 ? 13.571 3.550 -15.267 1.00 76.88 138 GLY A N 1
ATOM 983 C CA . GLY A 1 138 ? 12.136 3.376 -15.489 1.00 76.88 138 GLY A CA 1
ATOM 984 C C . GLY A 1 138 ? 11.466 2.482 -14.447 1.00 76.88 138 GLY A C 1
ATOM 985 O O . GLY A 1 138 ? 12.132 1.683 -13.801 1.00 76.88 138 GLY A O 1
ATOM 986 N N . ALA A 1 139 ? 10.146 2.611 -14.336 1.00 86.69 139 ALA A N 1
ATOM 987 C CA . ALA A 1 139 ? 9.289 1.711 -13.572 1.00 86.69 139 ALA A CA 1
ATOM 988 C C . ALA A 1 139 ? 8.639 0.669 -14.487 1.00 86.69 139 ALA A C 1
ATOM 990 O O . ALA A 1 139 ? 8.314 0.974 -15.650 1.00 86.69 139 ALA A O 1
ATOM 991 N N . ALA A 1 140 ? 8.450 -0.537 -13.958 1.00 87.81 140 ALA A N 1
ATOM 992 C CA . ALA A 1 140 ? 7.929 -1.675 -14.693 1.00 87.81 140 ALA A CA 1
ATOM 993 C C . ALA A 1 140 ? 6.557 -2.118 -14.200 1.00 87.81 140 ALA A C 1
ATOM 995 O O . ALA A 1 140 ? 6.327 -2.295 -13.009 1.00 87.81 140 ALA A O 1
ATOM 996 N N . ALA A 1 141 ? 5.656 -2.349 -15.150 1.00 87.00 141 ALA A N 1
ATOM 997 C CA . ALA A 1 141 ? 4.342 -2.871 -14.840 1.00 87.00 141 ALA A CA 1
ATOM 998 C C . ALA A 1 141 ? 4.468 -4.296 -14.248 1.00 87.00 141 ALA A C 1
ATOM 1000 O O . ALA A 1 141 ? 5.159 -5.136 -14.848 1.00 87.00 141 ALA A O 1
ATOM 1001 N N . PRO A 1 142 ? 3.829 -4.588 -13.098 1.00 87.12 142 PRO A N 1
ATOM 1002 C CA . PRO A 1 142 ? 3.928 -5.887 -12.435 1.00 87.12 142 PRO A CA 1
ATOM 1003 C C . PRO A 1 142 ? 3.587 -7.063 -13.368 1.00 87.12 142 PRO A C 1
ATOM 1005 O O . PRO A 1 142 ? 2.514 -7.109 -13.955 1.00 87.12 142 PRO A O 1
ATOM 1008 N N . ALA A 1 143 ? 4.477 -8.046 -13.514 1.00 85.81 143 ALA A N 1
ATOM 1009 C CA . ALA A 1 143 ? 4.273 -9.226 -14.372 1.00 85.81 143 ALA A CA 1
ATOM 1010 C C . ALA A 1 143 ? 3.864 -8.925 -15.836 1.00 85.81 143 ALA A C 1
ATOM 1012 O O . ALA A 1 143 ? 3.212 -9.752 -16.479 1.00 85.81 143 ALA A O 1
ATOM 1013 N N . GLY A 1 144 ? 4.260 -7.770 -16.385 1.00 73.62 144 GLY A N 1
ATOM 1014 C CA . GLY A 1 144 ? 3.903 -7.367 -17.751 1.00 73.62 144 GLY A CA 1
ATOM 1015 C C . GLY A 1 144 ? 2.474 -6.841 -17.901 1.00 73.62 144 GLY A C 1
ATOM 1016 O O . GLY A 1 144 ? 1.921 -6.904 -19.000 1.00 73.62 144 GLY A O 1
ATOM 1017 N N . ASP A 1 145 ? 1.892 -6.342 -16.811 1.00 79.50 145 ASP A N 1
ATOM 1018 C CA . ASP A 1 145 ? 0.611 -5.646 -16.812 1.00 79.50 145 ASP A CA 1
ATOM 1019 C C . ASP A 1 145 ? 0.572 -4.493 -17.839 1.00 79.50 145 ASP A C 1
ATOM 1021 O O . ASP A 1 145 ? 1.577 -3.854 -18.168 1.00 79.50 145 ASP A O 1
ATOM 1025 N N . SER A 1 146 ? -0.610 -4.256 -18.393 1.00 81.38 146 SER A N 1
ATOM 1026 C CA . SER A 1 146 ? -0.893 -3.201 -19.358 1.00 81.38 146 SER A CA 1
ATOM 1027 C C . SER A 1 146 ? -1.831 -2.114 -18.824 1.00 81.38 146 SER A C 1
ATOM 1029 O O . SER A 1 146 ? -2.113 -1.171 -19.571 1.00 81.38 146 SER A O 1
ATOM 1031 N N . THR A 1 147 ? -2.313 -2.219 -17.581 1.00 88.44 147 THR A N 1
ATOM 1032 C CA . THR A 1 147 ? -3.120 -1.199 -16.890 1.00 88.44 147 THR A CA 1
ATOM 1033 C C . THR A 1 147 ? -2.246 -0.113 -16.264 1.00 88.44 147 THR A C 1
ATOM 1035 O O . THR A 1 147 ? -1.028 -0.040 -16.497 1.00 88.44 147 THR A O 1
ATOM 1038 N N . CYS A 1 148 ? -2.894 0.820 -15.569 1.00 92.12 148 CYS A N 1
ATOM 1039 C CA . CYS A 1 148 ? -2.206 1.844 -14.811 1.00 92.12 148 CYS A CA 1
ATOM 1040 C C . CYS A 1 148 ? -1.720 1.297 -13.468 1.00 92.12 148 CYS A C 1
ATOM 1042 O O . CYS A 1 148 ? -2.441 0.586 -12.794 1.00 92.12 148 CYS A O 1
ATOM 1044 N N . PHE A 1 149 ? -0.515 1.684 -13.058 1.00 93.12 149 PHE A N 1
ATOM 1045 C CA . PHE A 1 149 ? 0.055 1.316 -11.766 1.00 93.12 149 PHE A CA 1
ATOM 1046 C C . PHE A 1 149 ? 0.781 2.507 -11.141 1.00 93.12 149 PHE A C 1
ATOM 1048 O O . PHE A 1 149 ? 1.239 3.430 -11.831 1.00 93.12 149 PHE A O 1
ATOM 1055 N N . GLY A 1 150 ? 0.891 2.478 -9.819 1.00 93.69 150 GLY A N 1
ATOM 1056 C CA . GLY A 1 150 ? 1.637 3.439 -9.027 1.00 93.69 150 GLY A CA 1
ATOM 1057 C C . GLY A 1 150 ? 3.105 3.046 -8.891 1.00 93.69 150 GLY A C 1
ATOM 1058 O O . GLY A 1 150 ? 3.437 1.875 -8.727 1.00 93.69 150 GLY A O 1
ATOM 1059 N N . PHE A 1 151 ? 4.008 4.018 -8.910 1.00 94.12 151 PHE A N 1
ATOM 1060 C CA . PHE A 1 151 ? 5.429 3.782 -8.691 1.00 94.12 151 PHE A CA 1
ATOM 1061 C C . PHE A 1 151 ? 6.130 4.975 -8.047 1.00 94.12 151 PHE A C 1
ATOM 1063 O O . PHE A 1 151 ? 5.693 6.125 -8.150 1.00 94.12 151 PHE A O 1
ATOM 1070 N N . GLY A 1 152 ? 7.254 4.703 -7.396 1.00 93.19 152 GLY A N 1
ATOM 1071 C CA . GLY A 1 152 ? 8.105 5.730 -6.810 1.00 93.19 152 GLY A CA 1
ATOM 1072 C C . GLY A 1 152 ? 9.555 5.256 -6.655 1.00 93.19 152 GLY A C 1
ATOM 1073 O O . GLY A 1 152 ? 9.762 4.068 -6.420 1.00 93.19 152 GLY A O 1
ATOM 1074 N N . PRO A 1 153 ? 10.556 6.154 -6.731 1.00 93.25 153 PRO A N 1
ATOM 1075 C CA . PRO A 1 153 ? 10.432 7.569 -7.081 1.00 93.25 153 PRO A CA 1
ATOM 1076 C C . PRO A 1 153 ? 9.913 7.788 -8.508 1.00 93.25 153 PRO A C 1
ATOM 1078 O O . PRO A 1 153 ? 9.900 6.879 -9.337 1.00 93.25 153 PRO A O 1
ATOM 1081 N N . GLN A 1 154 ? 9.522 9.024 -8.821 1.00 90.31 154 GLN A N 1
ATOM 1082 C CA . GLN A 1 154 ? 9.338 9.416 -10.216 1.00 90.31 154 GLN A CA 1
ATOM 1083 C C . GLN A 1 154 ? 10.644 9.183 -10.989 1.00 90.31 154 GLN A C 1
ATOM 1085 O O . GLN A 1 154 ? 11.737 9.265 -10.425 1.00 90.31 154 GLN A O 1
ATOM 1090 N N . ILE A 1 155 ? 10.552 8.935 -12.297 1.00 86.75 155 ILE A N 1
ATOM 1091 C CA . ILE A 1 155 ? 11.735 8.753 -13.149 1.00 86.75 155 ILE A CA 1
ATOM 1092 C C . ILE A 1 155 ? 12.639 9.992 -13.043 1.00 86.75 155 ILE A C 1
ATOM 1094 O O . ILE A 1 155 ? 12.223 11.103 -13.369 1.00 86.75 155 ILE A O 1
ATOM 1098 N N . GLY A 1 156 ? 13.881 9.795 -12.591 1.00 85.50 156 GLY A N 1
ATOM 1099 C CA . GLY A 1 156 ? 14.843 10.880 -12.345 1.00 85.50 156 GLY A CA 1
ATOM 1100 C C . GLY A 1 156 ? 14.674 11.609 -11.004 1.00 85.50 156 GLY A C 1
ATOM 1101 O O . GLY A 1 156 ? 15.370 12.594 -10.758 1.00 85.50 156 GLY A O 1
ATOM 1102 N N . GLY A 1 157 ? 13.773 11.141 -10.139 1.00 88.75 157 GLY A N 1
ATOM 1103 C CA . GLY A 1 157 ? 13.579 11.645 -8.784 1.00 88.75 157 GLY A CA 1
ATOM 1104 C C . GLY A 1 157 ? 14.768 11.357 -7.861 1.00 88.75 157 GLY A C 1
ATOM 1105 O O . GLY A 1 157 ? 15.583 10.467 -8.105 1.00 88.75 157 GLY A O 1
ATOM 1106 N N . SER A 1 158 ? 14.881 12.133 -6.781 1.00 92.06 158 SER A N 1
ATOM 1107 C CA . SER A 1 158 ? 15.930 11.964 -5.774 1.00 92.06 158 SER A CA 1
ATOM 1108 C C . SER A 1 158 ? 15.713 10.733 -4.887 1.00 92.06 158 SER A C 1
ATOM 1110 O O . SER A 1 158 ? 14.587 10.307 -4.639 1.00 92.06 158 SER A O 1
ATOM 1112 N N . LEU A 1 159 ? 16.818 10.188 -4.374 1.00 93.62 159 LEU A N 1
ATOM 1113 C CA . LEU A 1 159 ? 16.845 9.063 -3.4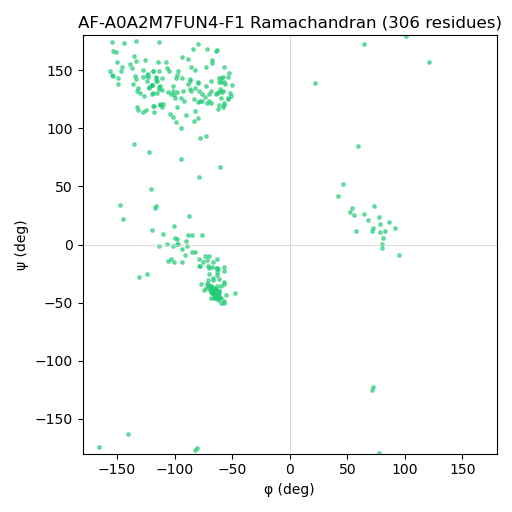40 1.00 93.62 159 LEU A CA 1
ATOM 1114 C C . LEU A 1 159 ? 17.489 9.478 -2.104 1.00 93.62 159 LEU A C 1
ATOM 1116 O O . LEU A 1 159 ? 18.387 10.326 -2.116 1.00 93.62 159 LEU A O 1
ATOM 1120 N N . PRO A 1 160 ? 17.092 8.877 -0.964 1.00 96.19 160 PRO A N 1
ATOM 1121 C CA . PRO A 1 160 ? 15.985 7.927 -0.815 1.00 96.19 160 PRO A CA 1
ATOM 1122 C C . PRO A 1 160 ? 14.622 8.593 -1.044 1.00 96.19 160 PRO A C 1
ATOM 1124 O O . PRO A 1 160 ? 14.482 9.806 -0.881 1.00 96.19 160 PRO A O 1
ATOM 1127 N N . ALA A 1 161 ? 13.626 7.795 -1.421 1.00 95.81 161 ALA A N 1
ATOM 1128 C CA . ALA A 1 161 ? 12.271 8.267 -1.678 1.00 95.81 161 ALA A CA 1
ATOM 1129 C C . ALA A 1 161 ? 11.243 7.467 -0.880 1.00 95.81 161 ALA A C 1
ATOM 1131 O O . ALA A 1 161 ? 11.439 6.282 -0.593 1.00 95.81 161 ALA A O 1
ATOM 1132 N N . SER A 1 162 ? 10.133 8.118 -0.541 1.00 96.25 162 SER A N 1
ATOM 1133 C CA . SER A 1 162 ? 8.996 7.445 0.070 1.00 96.25 162 SER A CA 1
ATOM 1134 C C . SER A 1 162 ? 7.656 8.028 -0.356 1.00 96.25 162 SER A C 1
ATOM 1136 O O . SER A 1 162 ? 7.543 9.202 -0.719 1.00 96.25 162 SER A O 1
ATOM 1138 N N . THR A 1 163 ? 6.633 7.178 -0.327 1.00 95.50 163 THR A N 1
ATOM 1139 C CA . THR A 1 163 ? 5.231 7.545 -0.539 1.00 95.50 163 THR A CA 1
ATOM 1140 C C . THR A 1 163 ? 4.389 6.927 0.558 1.00 95.50 163 THR A C 1
ATOM 1142 O O . THR A 1 163 ? 4.290 5.706 0.673 1.00 95.50 163 THR A O 1
ATOM 1145 N N . LYS A 1 164 ? 3.782 7.788 1.368 1.00 94.69 164 LYS A N 1
ATOM 1146 C CA . LYS A 1 164 ? 2.902 7.424 2.469 1.00 94.69 164 LYS A CA 1
ATOM 1147 C C . LYS A 1 164 ? 1.447 7.636 2.085 1.00 94.69 164 LYS A C 1
ATOM 1149 O O . LYS A 1 164 ? 1.086 8.732 1.663 1.00 94.69 164 LYS A O 1
ATOM 1154 N N . ILE A 1 165 ? 0.634 6.607 2.303 1.00 93.25 165 ILE A N 1
ATOM 1155 C CA . ILE A 1 165 ? -0.818 6.620 2.130 1.00 93.25 165 ILE A CA 1
ATOM 1156 C C . ILE A 1 165 ? -1.468 6.538 3.510 1.00 93.25 165 ILE A C 1
ATOM 1158 O O . ILE A 1 165 ? -1.226 5.591 4.256 1.00 93.25 165 ILE A O 1
ATOM 1162 N N . ASP A 1 166 ? -2.271 7.542 3.850 1.00 92.69 166 ASP A N 1
ATOM 1163 C CA . ASP A 1 166 ? -2.904 7.731 5.154 1.00 92.69 166 ASP A CA 1
ATOM 1164 C C . ASP A 1 166 ? -4.434 7.693 5.034 1.00 92.69 166 ASP A C 1
ATOM 1166 O O . ASP A 1 166 ? -5.057 8.524 4.367 1.00 92.69 166 ASP A O 1
ATOM 1170 N N . TYR A 1 167 ? -5.051 6.732 5.717 1.00 92.62 167 TYR A N 1
ATOM 1171 C CA . TYR A 1 167 ? -6.492 6.484 5.702 1.00 92.62 167 TYR A CA 1
ATOM 1172 C C . TYR A 1 167 ? -7.264 7.278 6.763 1.00 92.62 167 TYR A C 1
ATOM 1174 O O . TYR A 1 167 ? -8.457 7.047 6.958 1.00 92.62 167 TYR A O 1
ATOM 1182 N N . THR A 1 168 ? -6.632 8.221 7.465 1.00 91.94 168 THR A N 1
ATOM 1183 C CA . THR A 1 168 ? -7.290 9.024 8.509 1.00 91.94 168 THR A CA 1
ATOM 1184 C C . THR A 1 168 ? -8.529 9.747 7.980 1.00 91.94 168 THR A C 1
ATOM 1186 O O . THR A 1 168 ? -9.577 9.708 8.627 1.00 91.94 168 THR A O 1
ATOM 1189 N N . ASN A 1 169 ? -8.448 10.341 6.785 1.00 90.31 169 ASN A N 1
ATOM 1190 C CA . ASN A 1 169 ? -9.576 11.046 6.167 1.00 90.31 169 ASN A CA 1
ATOM 1191 C C . ASN A 1 169 ? -10.706 10.088 5.766 1.00 90.31 169 ASN A C 1
ATOM 1193 O O . ASN A 1 169 ? -11.868 10.378 6.049 1.00 90.31 169 ASN A O 1
ATOM 1197 N N . LEU A 1 170 ? -10.375 8.922 5.200 1.00 90.00 170 LEU A N 1
ATOM 1198 C CA . LEU A 1 170 ? -11.340 7.874 4.866 1.00 90.00 170 LEU A CA 1
ATOM 1199 C C . LEU A 1 170 ? -12.115 7.438 6.114 1.00 90.00 170 LEU A C 1
ATOM 1201 O O . LEU A 1 170 ? -13.344 7.433 6.124 1.00 90.00 170 LEU A O 1
ATOM 1205 N N . LEU A 1 171 ? -11.404 7.118 7.198 1.00 91.50 171 LEU A N 1
ATOM 1206 C CA . LEU A 1 171 ? -12.023 6.674 8.448 1.00 91.50 171 LEU A CA 1
ATOM 1207 C C . LEU A 1 171 ? -12.868 7.774 9.103 1.00 91.50 171 LEU A C 1
ATOM 1209 O O . LEU A 1 171 ? -13.93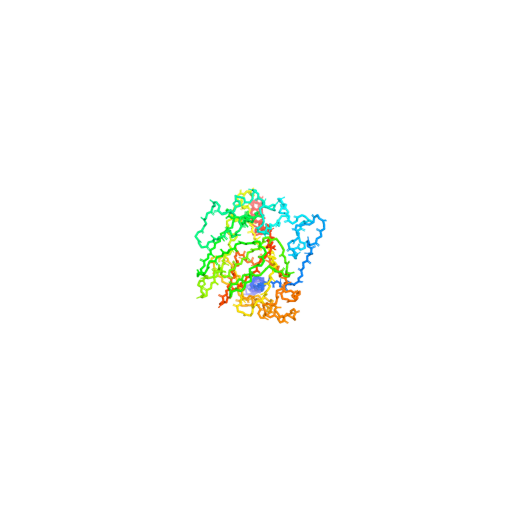5 7.482 9.645 1.00 91.50 171 LEU A O 1
ATOM 1213 N N . ALA A 1 172 ? -12.426 9.033 9.035 1.00 91.38 172 ALA A N 1
ATOM 1214 C CA . ALA A 1 172 ? -13.200 10.174 9.518 1.00 91.38 172 ALA A CA 1
ATOM 1215 C C . ALA A 1 172 ? -14.484 10.381 8.697 1.00 91.38 172 ALA A C 1
ATOM 1217 O O . ALA A 1 172 ? -15.551 10.596 9.275 1.00 91.38 172 ALA A O 1
ATOM 1218 N N . GLY A 1 173 ? -14.405 10.256 7.368 1.00 89.88 173 GLY A N 1
ATOM 1219 C CA . GLY A 1 173 ? -15.559 10.329 6.471 1.00 89.88 173 GLY A CA 1
ATOM 1220 C C . GLY A 1 173 ? -16.583 9.228 6.752 1.00 89.88 173 GLY A C 1
ATOM 1221 O O . GLY A 1 173 ? -17.773 9.512 6.891 1.00 89.88 173 GLY A O 1
ATOM 1222 N N . LEU A 1 174 ? -16.122 7.988 6.942 1.00 90.12 174 LEU A N 1
ATOM 1223 C CA . LEU A 1 174 ? -16.982 6.864 7.330 1.00 90.12 174 LEU A CA 1
ATOM 1224 C C . LEU A 1 174 ? -17.645 7.094 8.691 1.00 90.12 174 LEU A C 1
ATOM 1226 O O . LEU A 1 174 ? -18.841 6.844 8.837 1.00 90.12 174 LEU A O 1
ATOM 1230 N N . SER A 1 175 ? -16.903 7.610 9.672 1.00 91.75 175 SER A N 1
ATOM 1231 C CA . SER A 1 175 ? -17.457 7.944 10.987 1.00 91.75 175 SER A CA 1
ATOM 1232 C C . SER A 1 175 ? -18.555 9.006 10.889 1.00 91.75 175 SER A C 1
ATOM 1234 O O . SER A 1 175 ? -19.648 8.825 11.433 1.00 91.75 175 SER A O 1
ATOM 1236 N N . ALA A 1 176 ? -18.314 10.076 10.124 1.00 91.62 176 ALA A N 1
ATOM 1237 C CA . ALA A 1 176 ? -19.293 11.136 9.895 1.00 91.62 176 ALA A CA 1
ATOM 1238 C C . ALA A 1 176 ? -20.561 10.619 9.194 1.00 91.62 176 ALA A C 1
ATOM 1240 O O . ALA A 1 176 ? -21.671 10.991 9.576 1.00 91.62 176 ALA A O 1
ATOM 1241 N N . ALA A 1 177 ? -20.408 9.718 8.219 1.00 89.62 177 ALA A N 1
ATOM 1242 C CA . ALA A 1 177 ? -21.525 9.104 7.503 1.00 89.62 177 ALA A CA 1
ATOM 1243 C C . ALA A 1 177 ? -22.344 8.118 8.362 1.00 89.62 177 ALA A C 1
ATOM 1245 O O . ALA A 1 177 ? -23.498 7.847 8.040 1.00 89.62 177 ALA A O 1
ATOM 1246 N N . ASN A 1 178 ? -21.783 7.606 9.464 1.00 91.00 178 ASN A N 1
ATOM 1247 C CA . ASN A 1 178 ? -22.394 6.568 10.304 1.00 91.00 178 ASN A CA 1
ATOM 1248 C C . ASN A 1 178 ? -22.594 7.034 11.754 1.00 91.00 178 ASN A C 1
ATOM 1250 O O . ASN A 1 178 ? -22.242 6.336 12.703 1.00 91.00 178 ASN A O 1
ATOM 1254 N N . SER A 1 179 ? -23.152 8.235 11.930 1.00 92.62 179 SER A N 1
ATOM 1255 C CA . SER A 1 179 ? -23.554 8.776 13.242 1.00 92.62 179 SER A CA 1
ATOM 1256 C C . SER A 1 179 ? -22.441 8.788 14.303 1.00 92.62 179 SER A C 1
ATOM 1258 O O . SER A 1 179 ? -22.717 8.663 15.494 1.00 92.62 179 SER A O 1
ATOM 1260 N N . GLY A 1 180 ? -21.185 8.960 13.885 1.00 89.75 180 GLY A N 1
ATOM 1261 C CA . GLY A 1 180 ? -20.032 8.994 14.785 1.00 89.75 180 GLY A CA 1
ATOM 1262 C C . GLY A 1 180 ? -19.496 7.618 15.182 1.00 89.75 180 GLY A C 1
ATOM 1263 O O . GLY A 1 180 ? -18.669 7.540 16.088 1.00 89.75 180 GLY A O 1
ATOM 1264 N N . ALA A 1 181 ? -19.926 6.537 14.523 1.00 90.81 181 ALA A N 1
ATOM 1265 C CA . ALA A 1 181 ? -19.352 5.214 14.737 1.00 90.81 181 ALA A CA 1
ATOM 1266 C C . ALA A 1 181 ? -17.838 5.210 14.464 1.00 90.81 181 ALA A C 1
ATOM 1268 O O . ALA A 1 181 ? -17.343 5.884 13.555 1.00 90.81 181 ALA A O 1
ATOM 1269 N N . THR A 1 182 ? -17.091 4.434 15.245 1.00 90.62 182 THR A N 1
ATOM 1270 C CA . THR A 1 182 ? -15.642 4.292 15.074 1.00 90.62 182 THR A CA 1
ATOM 1271 C C . THR A 1 182 ? -15.342 3.201 14.055 1.00 90.62 182 THR A C 1
ATOM 1273 O O . THR A 1 182 ? -15.877 2.099 14.150 1.00 90.62 182 THR A O 1
ATOM 1276 N N . PHE A 1 183 ? -14.439 3.476 13.114 1.00 90.94 183 PHE A N 1
ATOM 1277 C CA . PHE A 1 183 ? -13.954 2.504 12.134 1.00 90.94 183 PHE A CA 1
ATOM 1278 C C . PHE A 1 183 ? -12.447 2.293 12.267 1.00 90.94 183 PHE A C 1
ATOM 1280 O O . PHE A 1 183 ? -11.692 3.213 12.607 1.00 90.94 183 PHE A O 1
ATOM 1287 N N . ARG A 1 184 ? -12.009 1.078 11.945 1.00 91.81 184 ARG A N 1
ATOM 1288 C CA . ARG A 1 184 ? -10.597 0.721 11.780 1.00 91.81 184 ARG A CA 1
ATOM 1289 C C . ARG A 1 184 ? -10.373 0.085 10.417 1.00 91.81 184 ARG A C 1
ATOM 1291 O O . ARG A 1 184 ? -11.313 -0.458 9.837 1.00 91.81 184 ARG A O 1
ATOM 1298 N N . ILE A 1 185 ? -9.130 0.113 9.957 1.00 93.38 185 ILE A N 1
ATOM 1299 C CA . ILE A 1 185 ? -8.695 -0.737 8.856 1.00 93.38 185 ILE A CA 1
ATOM 1300 C C . ILE A 1 185 ? -8.437 -2.130 9.440 1.00 93.38 185 ILE A C 1
ATOM 1302 O O . ILE A 1 185 ? -7.671 -2.267 10.388 1.00 93.38 185 ILE A O 1
ATOM 1306 N N . SER A 1 186 ? -9.118 -3.143 8.918 1.00 94.06 186 SER A N 1
ATOM 1307 C CA . SER A 1 186 ? -8.982 -4.549 9.324 1.00 94.06 186 SER A CA 1
ATOM 1308 C C . SER A 1 186 ? -8.213 -5.382 8.302 1.00 94.06 186 SER A C 1
ATOM 1310 O O . SER A 1 186 ? -7.776 -6.488 8.609 1.00 94.06 186 SER A O 1
ATOM 1312 N N . TYR A 1 187 ? -8.024 -4.851 7.095 1.00 95.75 187 TYR A N 1
ATOM 1313 C CA . TYR A 1 187 ? -7.301 -5.520 6.026 1.00 95.75 187 TYR A CA 1
ATOM 1314 C C . TYR A 1 187 ? -6.606 -4.508 5.117 1.00 95.75 187 TYR A C 1
ATOM 1316 O O . TYR A 1 187 ? -7.172 -3.456 4.819 1.00 95.75 187 TYR A O 1
ATOM 1324 N N . MET A 1 188 ? -5.412 -4.854 4.643 1.00 95.88 188 MET A N 1
ATOM 1325 C CA . MET A 1 188 ? -4.750 -4.201 3.519 1.00 95.88 188 MET A CA 1
ATOM 1326 C C . MET A 1 188 ? -4.220 -5.269 2.562 1.00 95.88 188 MET A C 1
ATOM 1328 O O . MET A 1 188 ? -3.600 -6.238 2.984 1.00 95.88 188 MET A O 1
ATOM 1332 N N . GLY A 1 189 ? -4.486 -5.099 1.277 1.00 97.19 189 GLY A N 1
ATOM 1333 C CA . GLY A 1 189 ? -3.931 -5.885 0.190 1.00 97.19 189 GLY A CA 1
ATOM 1334 C C . GLY A 1 189 ? -3.220 -4.966 -0.793 1.00 97.19 189 GLY A C 1
ATOM 1335 O O . GLY A 1 189 ? -3.652 -3.830 -0.977 1.00 97.19 189 GLY A O 1
ATOM 1336 N N . VAL A 1 190 ? -2.147 -5.432 -1.423 1.00 97.31 190 VAL A N 1
ATOM 1337 C CA . VAL A 1 190 ? -1.477 -4.716 -2.516 1.00 97.31 190 VAL A CA 1
ATOM 1338 C C . VAL A 1 190 ? -0.848 -5.695 -3.488 1.00 97.31 190 VAL A C 1
ATOM 1340 O O . VAL A 1 190 ? -0.221 -6.673 -3.075 1.00 97.31 190 VAL A O 1
ATOM 1343 N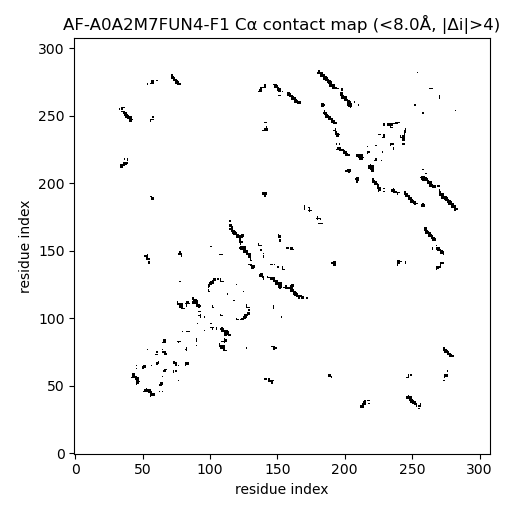 N . TYR A 1 191 ? -0.979 -5.421 -4.782 1.00 96.56 191 TYR A N 1
ATOM 1344 C CA . TYR A 1 191 ? -0.195 -6.103 -5.793 1.00 96.56 191 TYR A CA 1
ATOM 1345 C C . TYR A 1 191 ? 1.163 -5.425 -5.902 1.00 96.56 191 TYR A C 1
ATOM 1347 O O . TYR A 1 191 ? 1.276 -4.308 -6.399 1.00 96.56 191 TYR A O 1
ATOM 1355 N N . TYR A 1 192 ? 2.193 -6.087 -5.387 1.00 96.62 192 TYR A N 1
ATOM 1356 C CA . TYR A 1 192 ? 3.544 -5.556 -5.371 1.00 96.62 192 TYR A CA 1
ATOM 1357 C C . TYR A 1 192 ? 4.358 -6.205 -6.493 1.00 96.62 192 TYR A C 1
ATOM 1359 O O . TYR A 1 192 ? 4.656 -7.403 -6.449 1.00 96.62 192 TYR A O 1
ATOM 1367 N N . GLY A 1 193 ? 4.670 -5.415 -7.519 1.00 94.25 193 GLY A N 1
ATOM 1368 C CA . GLY A 1 193 ? 5.432 -5.843 -8.686 1.00 94.25 193 GLY A CA 1
ATOM 1369 C C . GLY A 1 193 ? 6.922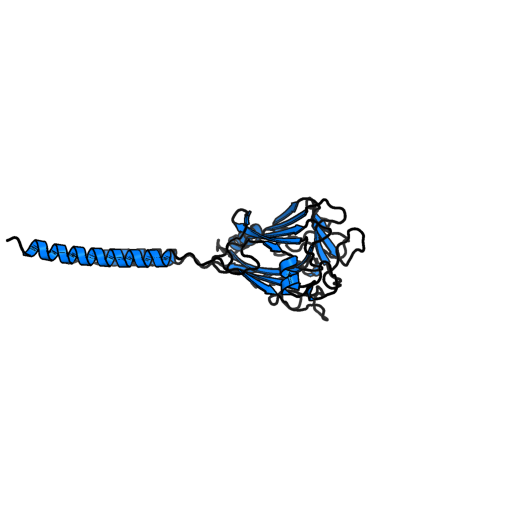 -5.575 -8.579 1.00 94.25 193 GLY A C 1
ATOM 1370 O O . GLY A 1 193 ? 7.357 -4.754 -7.776 1.00 94.25 193 GLY A O 1
ATOM 1371 N N . SER A 1 194 ? 7.681 -6.291 -9.416 1.00 93.75 194 SER A N 1
ATOM 1372 C CA . SER A 1 194 ? 9.126 -6.129 -9.623 1.00 93.75 194 SER A CA 1
ATOM 1373 C C . SER A 1 194 ? 9.905 -5.904 -8.320 1.00 93.75 194 SER A C 1
ATOM 1375 O O . SER A 1 194 ? 10.803 -5.069 -8.245 1.00 93.75 194 SER A O 1
ATOM 1377 N N . ILE A 1 195 ? 9.552 -6.660 -7.275 1.00 96.44 195 ILE A N 1
ATOM 1378 C CA . ILE A 1 195 ? 10.006 -6.378 -5.912 1.00 96.44 195 ILE A CA 1
ATOM 1379 C C . ILE A 1 195 ? 11.528 -6.401 -5.855 1.00 96.44 195 ILE A C 1
ATOM 1381 O O . ILE A 1 195 ? 12.160 -7.365 -6.291 1.00 96.44 195 ILE A O 1
ATOM 1385 N N . ASP A 1 196 ? 12.107 -5.362 -5.260 1.00 96.12 196 ASP A N 1
ATOM 1386 C CA . ASP A 1 196 ? 13.541 -5.227 -5.059 1.00 96.12 196 ASP A CA 1
ATOM 1387 C C . ASP A 1 196 ? 13.944 -5.260 -3.582 1.00 96.12 196 ASP A C 1
ATOM 1389 O O . ASP A 1 196 ? 13.238 -4.766 -2.701 1.00 96.12 196 ASP A O 1
ATOM 1393 N N . ASN A 1 197 ? 15.150 -5.767 -3.314 1.00 97.31 197 ASN A N 1
ATOM 1394 C CA . ASN A 1 197 ? 15.727 -5.839 -1.964 1.00 97.31 197 ASN A CA 1
ATOM 1395 C C . ASN A 1 197 ? 15.934 -4.465 -1.304 1.00 97.31 197 ASN A C 1
ATOM 1397 O O . ASN A 1 197 ? 16.077 -4.381 -0.088 1.00 97.31 197 ASN A O 1
ATOM 1401 N N . TYR A 1 198 ? 15.995 -3.393 -2.096 1.00 96.19 198 TYR A N 1
ATOM 1402 C CA . TYR A 1 198 ? 16.193 -2.027 -1.611 1.00 96.19 198 TYR A CA 1
ATOM 1403 C C . TYR A 1 198 ? 14.878 -1.288 -1.303 1.00 96.19 198 TYR A C 1
ATOM 1405 O O . TYR A 1 198 ? 14.920 -0.103 -0.947 1.00 96.19 198 TYR A O 1
ATOM 1413 N N . ASN A 1 199 ? 13.735 -1.970 -1.436 1.00 97.38 199 ASN A N 1
ATOM 1414 C CA . ASN A 1 199 ? 12.413 -1.446 -1.118 1.00 97.38 199 ASN A CA 1
ATOM 1415 C C . ASN A 1 199 ? 11.858 -2.055 0.181 1.00 97.38 199 ASN A C 1
ATOM 1417 O O . ASN A 1 199 ? 12.157 -3.199 0.529 1.00 97.38 199 ASN A O 1
ATOM 1421 N N . ASN A 1 200 ? 10.996 -1.320 0.880 1.00 97.75 200 ASN A N 1
ATOM 1422 C CA . ASN A 1 200 ? 10.200 -1.843 1.994 1.00 97.75 200 ASN A CA 1
ATOM 1423 C C . ASN A 1 200 ? 8.870 -1.095 2.151 1.00 97.75 200 ASN A C 1
ATOM 1425 O O . ASN A 1 200 ? 8.676 -0.022 1.575 1.00 97.75 200 ASN A O 1
ATOM 1429 N N . ILE A 1 201 ? 7.968 -1.679 2.937 1.00 97.94 201 ILE A N 1
ATOM 1430 C CA . ILE A 1 201 ? 6.677 -1.106 3.315 1.00 97.94 201 ILE A CA 1
ATOM 1431 C C . ILE A 1 201 ? 6.658 -0.957 4.832 1.00 97.94 201 ILE A C 1
ATOM 1433 O O . ILE A 1 201 ? 6.760 -1.943 5.553 1.00 97.94 201 ILE A O 1
ATOM 1437 N N . ALA A 1 202 ? 6.518 0.269 5.321 1.00 96.75 202 ALA A N 1
ATOM 1438 C CA . ALA A 1 202 ? 6.393 0.549 6.745 1.00 96.75 202 ALA A CA 1
ATOM 1439 C C . ALA A 1 202 ? 4.942 0.821 7.125 1.00 96.75 202 ALA A C 1
ATOM 1441 O O . ALA A 1 202 ? 4.259 1.584 6.441 1.00 96.75 202 ALA A O 1
ATOM 1442 N N . PHE A 1 203 ? 4.485 0.247 8.233 1.00 94.94 203 PHE A N 1
ATOM 1443 C CA . PHE A 1 203 ? 3.092 0.328 8.665 1.00 94.94 203 PHE A CA 1
ATOM 1444 C C . PHE A 1 203 ? 2.974 1.144 9.943 1.00 94.94 203 PHE A C 1
ATOM 1446 O O . PHE A 1 203 ? 3.765 0.999 10.872 1.00 94.94 203 PHE A O 1
ATOM 1453 N N . TYR A 1 204 ? 1.973 2.015 9.996 1.00 93.12 204 TYR A N 1
ATOM 1454 C CA . TYR A 1 204 ? 1.803 2.980 11.071 1.00 93.12 204 TYR A CA 1
ATOM 1455 C C . TYR A 1 204 ? 0.438 2.866 11.737 1.00 93.12 204 TYR A C 1
ATOM 1457 O O . TYR A 1 204 ? -0.594 2.740 11.068 1.00 93.12 204 TYR A O 1
ATOM 1465 N N . SER A 1 205 ? 0.451 3.009 13.058 1.00 87.38 205 SER A N 1
ATOM 1466 C CA . SER A 1 205 ? -0.721 3.251 13.892 1.00 87.38 205 SER A CA 1
ATOM 1467 C C . SER A 1 205 ? -1.134 4.727 13.878 1.00 87.38 205 SER A C 1
ATOM 1469 O O . SER A 1 205 ? -0.567 5.575 13.176 1.00 87.38 205 SER A O 1
ATOM 1471 N N . SER A 1 206 ? -2.133 5.058 14.700 1.00 74.19 206 SER A N 1
ATOM 1472 C CA . SER A 1 206 ? -2.493 6.437 15.024 1.00 74.19 206 SER A CA 1
ATOM 1473 C C . SER A 1 206 ? -1.284 7.272 15.459 1.00 74.19 206 SER A C 1
ATOM 1475 O O . SER A 1 206 ? -0.470 6.828 16.262 1.00 74.19 206 SER A O 1
ATOM 1477 N N . GLY A 1 207 ? -1.204 8.514 14.975 1.00 70.38 207 GLY A N 1
ATOM 1478 C CA . GLY A 1 207 ? -0.149 9.447 15.380 1.00 70.38 207 GLY A CA 1
ATOM 1479 C C . GLY A 1 207 ? 1.206 9.216 14.704 1.00 70.38 207 GLY A C 1
ATOM 1480 O O . GLY A 1 207 ? 2.203 9.746 15.183 1.00 70.38 207 GLY A O 1
ATOM 1481 N N . ASN A 1 208 ? 1.250 8.477 13.585 1.00 80.94 208 ASN A N 1
ATOM 1482 C CA . ASN A 1 208 ? 2.471 8.170 12.824 1.00 80.94 208 ASN A CA 1
ATOM 1483 C C . ASN A 1 208 ? 3.496 7.309 13.579 1.00 80.94 208 ASN A C 1
ATOM 1485 O O . ASN A 1 208 ? 4.687 7.358 13.273 1.00 80.94 208 ASN A O 1
ATOM 1489 N N . THR A 1 209 ? 3.049 6.496 14.534 1.00 90.12 209 THR A N 1
ATOM 1490 C CA . THR A 1 209 ? 3.906 5.535 15.238 1.00 90.12 209 THR A CA 1
ATOM 1491 C C . THR A 1 209 ? 3.996 4.230 14.450 1.00 90.12 209 THR A C 1
ATOM 1493 O O . THR A 1 209 ? 2.977 3.715 14.002 1.00 90.12 209 THR A O 1
ATOM 1496 N N . LEU A 1 210 ? 5.207 3.703 14.253 1.00 92.12 210 LEU A N 1
ATOM 1497 C CA . LEU A 1 210 ? 5.435 2.427 13.564 1.00 92.12 210 LEU A CA 1
ATOM 1498 C C . LEU A 1 210 ? 4.755 1.272 14.325 1.00 92.12 210 LEU A C 1
ATOM 1500 O O . LEU A 1 210 ? 4.770 1.266 15.556 1.00 92.12 210 LEU A O 1
ATOM 1504 N N . LEU A 1 211 ? 4.148 0.330 13.605 1.00 89.50 211 LEU A N 1
ATOM 1505 C CA . LEU A 1 211 ? 3.484 -0.845 14.178 1.00 89.50 211 LEU A CA 1
ATOM 1506 C C . LEU A 1 211 ? 4.506 -1.901 14.597 1.00 89.50 211 LEU A C 1
ATOM 1508 O O . LEU A 1 211 ? 4.874 -2.734 13.787 1.00 89.50 211 LEU A O 1
ATOM 1512 N N . THR A 1 212 ? 4.974 -1.877 15.842 1.00 89.31 212 THR A N 1
ATOM 1513 C CA . THR A 1 212 ? 5.950 -2.858 16.343 1.00 89.31 212 THR A CA 1
ATOM 1514 C C . THR A 1 212 ? 5.315 -3.857 17.306 1.00 89.31 212 THR A C 1
ATOM 1516 O O . THR A 1 212 ? 4.314 -3.566 17.954 1.00 89.31 212 THR A O 1
ATOM 1519 N N . GLY A 1 213 ? 5.931 -5.030 17.449 1.00 84.56 213 GLY A N 1
ATOM 1520 C CA . GLY A 1 213 ? 5.479 -6.082 18.358 1.00 84.56 213 GLY A CA 1
ATOM 1521 C C . GLY A 1 213 ? 4.434 -7.026 17.767 1.00 84.56 213 GLY A C 1
ATOM 1522 O O . GLY A 1 213 ? 3.757 -7.703 18.544 1.00 84.56 213 GLY A O 1
ATOM 1523 N N . SER A 1 214 ? 4.310 -7.086 16.433 1.00 85.50 214 SER A N 1
ATOM 1524 C CA . SER A 1 214 ? 3.455 -8.079 15.776 1.00 85.50 214 SER A CA 1
ATOM 1525 C C . SER A 1 214 ? 3.899 -9.503 16.121 1.00 85.50 214 SER A C 1
ATOM 1527 O O . SER A 1 214 ? 5.092 -9.791 16.213 1.00 85.50 214 SER A O 1
ATOM 1529 N N . ALA A 1 215 ? 2.939 -10.414 16.278 1.00 86.50 215 ALA A N 1
ATOM 1530 C CA . ALA A 1 215 ? 3.223 -11.843 16.419 1.00 86.50 215 ALA A CA 1
ATOM 1531 C C . ALA A 1 215 ? 3.707 -12.507 15.111 1.00 86.50 215 ALA A C 1
ATOM 1533 O O . ALA A 1 215 ? 4.269 -13.604 15.162 1.00 86.50 215 ALA A O 1
ATOM 1534 N N . ASP A 1 216 ? 3.477 -11.880 13.953 1.00 88.88 216 ASP A N 1
ATOM 1535 C CA . ASP A 1 216 ? 3.979 -12.366 12.665 1.00 88.88 216 ASP A CA 1
ATOM 1536 C C . ASP A 1 216 ? 5.430 -11.909 12.449 1.00 88.88 216 ASP A C 1
ATOM 1538 O O . ASP A 1 216 ? 5.704 -10.708 12.511 1.00 88.88 216 ASP A O 1
ATOM 1542 N N . PRO A 1 217 ? 6.363 -12.844 12.190 1.00 88.62 217 PRO A N 1
ATOM 1543 C CA . PRO A 1 217 ? 7.785 -12.537 12.085 1.00 88.62 217 PRO A CA 1
ATOM 1544 C C . PRO A 1 217 ? 8.148 -11.667 10.877 1.00 88.62 217 PRO A C 1
ATOM 1546 O O . PRO A 1 217 ? 9.263 -11.168 10.837 1.00 88.62 217 PRO A O 1
ATOM 1549 N N . LEU A 1 218 ? 7.262 -11.508 9.887 1.00 91.19 218 LEU A N 1
ATOM 1550 C CA . LEU A 1 218 ? 7.488 -10.615 8.745 1.00 91.19 218 LEU A CA 1
ATOM 1551 C C . LEU A 1 218 ? 7.148 -9.150 9.057 1.00 91.19 218 LEU A C 1
ATOM 1553 O O . LEU A 1 218 ? 7.313 -8.291 8.193 1.00 91.19 218 LEU A O 1
ATOM 1557 N N . LEU A 1 219 ? 6.584 -8.871 10.236 1.00 91.38 219 LEU A N 1
ATOM 1558 C CA . LEU A 1 219 ? 6.119 -7.536 10.604 1.00 91.38 219 LEU A CA 1
ATOM 1559 C C . LEU A 1 219 ? 6.309 -7.212 12.090 1.00 91.38 219 LEU A C 1
ATOM 1561 O O . LEU A 1 219 ? 5.619 -6.346 12.631 1.00 91.38 219 LEU A O 1
ATOM 1565 N N . ASP A 1 220 ? 7.215 -7.903 12.777 1.0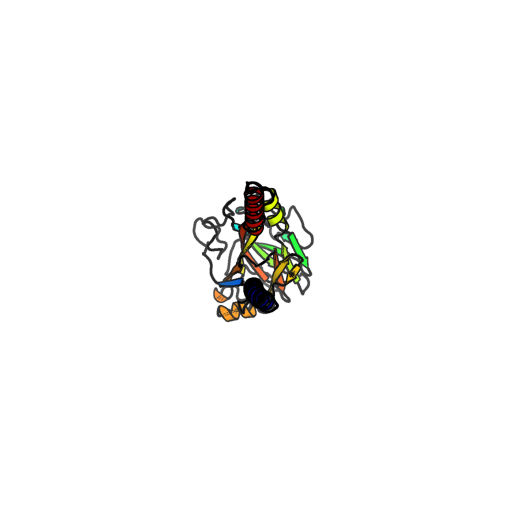0 90.06 220 ASP A N 1
ATOM 1566 C CA . ASP A 1 220 ? 7.466 -7.694 14.205 1.00 90.06 220 ASP A CA 1
ATOM 1567 C C . ASP A 1 220 ? 8.076 -6.310 14.495 1.00 90.06 220 ASP A C 1
ATOM 1569 O O . ASP A 1 220 ? 7.817 -5.719 15.547 1.00 90.06 220 ASP A O 1
ATOM 1573 N N . ASP A 1 221 ? 8.814 -5.741 13.544 1.00 92.25 221 ASP A N 1
ATOM 1574 C CA . ASP A 1 221 ? 9.391 -4.396 13.600 1.00 92.25 221 ASP A CA 1
ATOM 1575 C C . ASP A 1 221 ? 8.562 -3.323 12.863 1.00 92.25 221 ASP A C 1
ATOM 1577 O O . ASP A 1 221 ? 8.936 -2.147 12.851 1.00 92.25 221 ASP A O 1
ATOM 1581 N N . GLY A 1 222 ? 7.428 -3.707 12.270 1.00 92.38 222 GLY A N 1
ATOM 1582 C CA . GLY A 1 222 ? 6.542 -2.822 11.513 1.00 92.38 222 GLY A CA 1
ATOM 1583 C C . GLY A 1 222 ? 6.995 -2.479 10.101 1.00 92.38 222 GLY A C 1
ATOM 1584 O O . GLY A 1 222 ? 6.411 -1.578 9.483 1.00 92.38 222 GLY A O 1
ATOM 1585 N N . VAL A 1 223 ? 8.016 -3.161 9.582 1.00 96.19 223 VAL A N 1
ATOM 1586 C CA . VAL A 1 223 ? 8.561 -2.959 8.242 1.00 96.19 223 VAL A CA 1
ATOM 1587 C C . VAL A 1 223 ? 8.623 -4.290 7.502 1.00 96.19 223 VAL A C 1
ATOM 1589 O O . VAL A 1 223 ? 9.429 -5.149 7.809 1.00 96.19 223 VAL A O 1
ATOM 1592 N N . LEU A 1 224 ? 7.832 -4.416 6.439 1.00 97.44 224 LEU A N 1
ATOM 1593 C CA . LEU A 1 224 ? 7.930 -5.546 5.522 1.00 97.44 224 LEU A CA 1
ATOM 1594 C C . LEU A 1 224 ? 8.925 -5.215 4.407 1.00 97.44 224 LEU A C 1
ATOM 1596 O O . LEU A 1 224 ? 8.664 -4.351 3.561 1.00 97.44 224 LEU A O 1
ATOM 1600 N N . THR A 1 225 ? 10.073 -5.881 4.380 1.00 98.06 225 THR A N 1
ATOM 1601 C CA . THR A 1 225 ? 11.114 -5.641 3.374 1.00 98.06 225 THR A CA 1
ATOM 1602 C C . THR A 1 225 ? 10.891 -6.447 2.096 1.00 98.06 225 THR A C 1
ATOM 1604 O O . THR A 1 225 ? 10.334 -7.546 2.099 1.00 98.06 225 THR A O 1
ATOM 1607 N N . GLY A 1 226 ? 11.390 -5.931 0.969 1.00 97.75 226 GLY A N 1
ATOM 1608 C CA . GLY A 1 226 ? 11.391 -6.681 -0.287 1.00 97.75 226 GLY A CA 1
ATOM 1609 C C . GLY A 1 226 ? 12.175 -7.992 -0.181 1.00 97.75 226 GLY A C 1
ATOM 1610 O O . GLY A 1 226 ? 11.747 -9.003 -0.727 1.00 97.75 226 GLY A O 1
ATOM 1611 N N . ALA A 1 227 ? 13.272 -8.010 0.584 1.00 98.00 227 ALA A N 1
ATOM 1612 C CA . ALA A 1 227 ? 14.072 -9.213 0.807 1.00 98.00 227 ALA A CA 1
ATOM 1613 C C . ALA A 1 227 ? 13.295 -10.315 1.550 1.00 98.00 227 ALA A C 1
ATOM 1615 O O . ALA A 1 227 ? 13.411 -11.487 1.193 1.00 98.00 227 ALA A O 1
ATOM 1616 N N . GLU A 1 228 ? 12.479 -9.956 2.543 1.00 97.94 228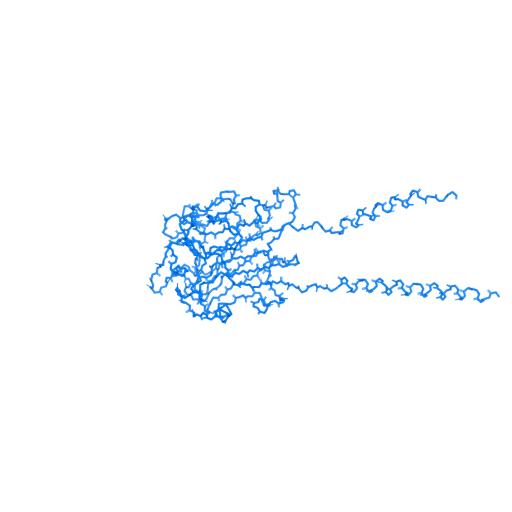 GLU A N 1
ATOM 1617 C CA . GLU A 1 228 ? 11.621 -10.902 3.266 1.00 97.94 228 GLU A CA 1
ATOM 1618 C C . GLU A 1 228 ? 10.536 -11.492 2.367 1.00 97.94 228 GLU A C 1
ATOM 1620 O O . GLU A 1 228 ? 10.357 -12.711 2.350 1.00 97.94 228 GLU A O 1
ATOM 1625 N N . ILE A 1 229 ? 9.867 -10.654 1.565 1.00 97.81 229 ILE A N 1
ATOM 1626 C CA . ILE A 1 229 ? 8.853 -11.111 0.603 1.00 97.81 229 ILE A CA 1
ATOM 1627 C C . ILE A 1 229 ? 9.484 -12.033 -0.449 1.00 97.81 229 ILE A C 1
ATOM 1629 O O . ILE A 1 229 ? 8.970 -13.109 -0.740 1.00 97.81 229 ILE A O 1
ATOM 1633 N N . LEU A 1 230 ? 10.619 -11.645 -1.031 1.00 98.12 230 LEU A N 1
ATOM 1634 C CA . LEU A 1 230 ? 11.302 -12.471 -2.029 1.00 98.12 230 LEU A CA 1
ATOM 1635 C C . LEU A 1 230 ? 11.796 -13.786 -1.415 1.00 98.12 230 LEU A C 1
ATOM 1637 O O . LEU A 1 230 ? 11.698 -14.834 -2.053 1.00 98.12 230 LEU A O 1
ATOM 1641 N N . GLY A 1 231 ? 12.286 -13.747 -0.174 1.00 97.25 231 GLY A N 1
ATOM 1642 C CA . GLY A 1 231 ? 12.725 -14.923 0.571 1.00 97.25 231 GLY A CA 1
ATOM 1643 C C . GLY A 1 231 ? 11.593 -15.910 0.854 1.00 97.25 231 GLY A C 1
ATOM 1644 O O . GLY A 1 231 ? 11.789 -17.113 0.680 1.00 97.25 231 GLY A O 1
ATOM 1645 N N . SER A 1 232 ? 10.405 -15.424 1.232 1.00 95.56 232 SER A N 1
ATOM 1646 C CA . SER A 1 232 ? 9.234 -16.278 1.479 1.00 95.56 232 SER A CA 1
ATOM 1647 C C . SER A 1 232 ? 8.659 -16.872 0.191 1.00 95.56 232 SER A C 1
ATOM 1649 O O . SER A 1 232 ? 8.212 -18.020 0.187 1.00 95.56 232 SER A O 1
ATOM 1651 N N . GLN A 1 233 ? 8.723 -16.124 -0.912 1.00 96.81 233 GLN A N 1
ATOM 1652 C CA . GLN A 1 233 ? 8.106 -16.502 -2.184 1.00 96.81 233 GLN A CA 1
ATOM 1653 C C . GLN A 1 233 ? 9.057 -17.248 -3.132 1.00 96.81 233 GLN A C 1
ATOM 1655 O O . GLN A 1 233 ? 8.598 -17.859 -4.096 1.00 96.81 233 GLN A O 1
ATOM 1660 N N . GLY A 1 234 ? 10.371 -17.223 -2.885 1.00 96.62 234 GLY A N 1
ATOM 1661 C CA . GLY A 1 234 ? 11.385 -17.747 -3.810 1.00 96.62 234 GLY A CA 1
ATOM 1662 C C . GLY A 1 234 ? 11.593 -16.849 -5.037 1.00 96.62 234 GLY A C 1
ATOM 1663 O O . GLY A 1 234 ? 11.811 -17.340 -6.148 1.00 96.62 234 GLY A O 1
ATOM 1664 N N . GLY A 1 235 ? 11.451 -15.537 -4.849 1.00 96.69 235 GLY A N 1
ATOM 1665 C CA . GLY A 1 235 ? 11.567 -14.518 -5.888 1.00 96.69 235 GLY A CA 1
ATOM 1666 C C . GLY A 1 235 ? 13.003 -14.077 -6.171 1.00 96.69 235 GLY A C 1
ATOM 1667 O O . GLY A 1 235 ? 13.936 -14.349 -5.417 1.00 96.69 235 GLY A O 1
ATOM 1668 N N . THR A 1 236 ? 13.164 -13.344 -7.270 1.00 97.19 236 THR A N 1
ATOM 1669 C CA . THR A 1 236 ? 14.412 -12.665 -7.653 1.00 97.19 236 THR A CA 1
ATOM 1670 C C . THR A 1 236 ? 14.204 -11.149 -7.644 1.00 97.19 236 THR A C 1
ATOM 1672 O O . THR A 1 236 ? 13.251 -10.673 -8.263 1.00 97.19 236 THR A O 1
ATOM 1675 N N . SER A 1 237 ? 15.098 -10.399 -6.991 1.00 96.25 237 SER A N 1
ATOM 1676 C CA . SER A 1 237 ? 15.050 -8.924 -6.935 1.00 96.25 237 SER A CA 1
ATOM 1677 C C . SER A 1 237 ? 14.910 -8.312 -8.334 1.00 96.25 237 SER A C 1
ATOM 1679 O O . SER A 1 237 ? 15.680 -8.667 -9.231 1.00 96.25 237 SER A O 1
ATOM 1681 N N . GLY A 1 238 ? 13.926 -7.429 -8.516 1.00 92.81 238 GLY A N 1
ATOM 1682 C CA . GLY A 1 238 ? 13.723 -6.633 -9.730 1.00 92.81 238 GLY A CA 1
ATOM 1683 C C . GLY A 1 238 ? 13.222 -7.427 -10.940 1.00 92.81 238 GLY A C 1
ATOM 1684 O O . GLY A 1 238 ? 13.270 -6.946 -12.075 1.00 92.81 238 GLY A O 1
ATOM 1685 N N . ASN A 1 239 ? 12.792 -8.681 -10.752 1.00 93.44 239 ASN A N 1
ATOM 1686 C CA . ASN A 1 239 ? 12.299 -9.490 -11.861 1.00 93.44 239 ASN A CA 1
ATOM 1687 C C . ASN A 1 239 ? 10.850 -9.120 -12.210 1.00 93.44 239 ASN A C 1
ATOM 1689 O O . ASN A 1 239 ? 9.903 -9.480 -11.514 1.00 93.44 239 ASN A O 1
ATOM 1693 N N . GLN A 1 240 ? 10.692 -8.462 -13.354 1.00 90.88 240 GLN A N 1
ATOM 1694 C CA . GLN A 1 240 ? 9.424 -7.907 -13.835 1.00 90.88 240 GLN A CA 1
ATOM 1695 C C . GLN A 1 240 ? 8.428 -8.957 -14.344 1.00 90.88 240 GLN A C 1
ATOM 1697 O O . GLN A 1 240 ? 7.286 -8.616 -14.618 1.00 90.88 240 GLN A O 1
ATOM 1702 N N . PHE A 1 241 ? 8.840 -10.218 -14.502 1.00 90.00 241 PHE A N 1
ATOM 1703 C CA . PHE A 1 241 ? 8.010 -11.261 -15.122 1.00 90.00 241 PHE A CA 1
ATOM 1704 C C . PHE A 1 241 ? 7.812 -12.490 -14.238 1.00 90.00 241 PHE A C 1
ATOM 1706 O O . PHE A 1 241 ? 6.841 -13.225 -14.406 1.00 90.00 241 PHE A O 1
ATOM 1713 N N . GLN A 1 242 ? 8.734 -12.753 -13.312 1.00 93.38 242 GLN A N 1
ATOM 1714 C CA . GLN A 1 242 ? 8.650 -13.910 -12.430 1.00 93.38 242 GLN A CA 1
ATOM 1715 C C . GLN A 1 242 ? 7.498 -13.726 -11.424 1.00 93.38 242 GLN A C 1
ATOM 1717 O O . GLN A 1 242 ? 7.537 -12.769 -10.650 1.00 93.38 242 GLN A O 1
ATOM 1722 N N . PRO A 1 243 ? 6.513 -14.644 -11.346 1.00 93.25 243 PRO A N 1
ATOM 1723 C CA . PRO A 1 243 ? 5.394 -14.512 -10.409 1.00 93.25 243 PRO A CA 1
ATOM 1724 C C . PRO A 1 243 ? 5.827 -14.388 -8.944 1.00 93.25 243 PRO A C 1
ATOM 1726 O O . PRO A 1 243 ? 5.233 -13.645 -8.180 1.00 93.25 243 PRO A O 1
ATOM 1729 N N . GLN A 1 244 ? 6.910 -15.054 -8.539 1.00 96.00 244 GLN A N 1
ATOM 1730 C CA . GLN A 1 244 ? 7.434 -14.964 -7.170 1.00 96.00 244 GLN A CA 1
ATOM 1731 C C . GLN A 1 244 ? 8.067 -13.597 -6.831 1.00 96.00 244 GLN A C 1
ATOM 1733 O O . GLN A 1 244 ? 8.358 -13.341 -5.668 1.00 96.00 244 GLN A O 1
ATOM 1738 N N . SER A 1 245 ? 8.272 -12.725 -7.824 1.00 96.44 245 SER A N 1
ATOM 1739 C CA . SER A 1 245 ? 8.726 -11.332 -7.665 1.00 96.44 245 SER A CA 1
ATOM 1740 C C . SER A 1 245 ? 7.609 -10.310 -7.905 1.00 96.44 245 SER A C 1
ATOM 1742 O O . SER A 1 245 ? 7.858 -9.109 -7.859 1.00 96.44 245 SER A O 1
ATOM 1744 N N . ASN A 1 246 ? 6.397 -10.785 -8.205 1.00 95.94 246 ASN A N 1
ATOM 1745 C CA . ASN A 1 246 ? 5.212 -9.983 -8.492 1.00 95.94 246 ASN A CA 1
ATOM 1746 C C . ASN A 1 246 ? 4.045 -10.612 -7.728 1.00 95.94 246 ASN A C 1
ATOM 1748 O O . ASN A 1 246 ? 3.353 -11.494 -8.241 1.00 95.94 246 ASN A O 1
ATOM 1752 N N . VAL A 1 247 ? 3.872 -10.226 -6.466 1.00 96.75 247 VAL A N 1
ATOM 1753 C CA . VAL A 1 247 ? 3.001 -10.948 -5.532 1.00 96.75 247 VAL A CA 1
ATOM 1754 C C . VAL A 1 247 ? 1.933 -10.044 -4.951 1.00 96.75 247 VAL A C 1
ATOM 1756 O O . VAL A 1 247 ? 2.162 -8.871 -4.672 1.00 96.75 247 VAL A O 1
ATOM 1759 N N . TYR A 1 248 ? 0.753 -10.617 -4.736 1.00 97.75 248 TYR A N 1
ATOM 1760 C CA . TYR A 1 248 ? -0.276 -9.960 -3.948 1.00 97.75 248 TYR A CA 1
ATOM 1761 C C . TYR A 1 248 ? 0.005 -10.198 -2.464 1.00 97.75 248 TYR A C 1
ATOM 1763 O O . TYR A 1 248 ? -0.003 -11.347 -2.012 1.00 97.75 248 TYR A O 1
ATOM 1771 N N . VAL A 1 249 ? 0.300 -9.129 -1.731 1.00 97.94 249 VAL A N 1
ATOM 1772 C CA . VAL A 1 249 ? 0.589 -9.151 -0.294 1.00 97.94 249 VAL A CA 1
ATOM 1773 C C . VAL A 1 249 ? -0.678 -8.775 0.453 1.00 97.94 249 VAL A C 1
ATOM 1775 O O . VAL A 1 249 ? -1.315 -7.781 0.124 1.00 97.94 249 VAL A O 1
ATOM 1778 N N . ASN A 1 250 ? -1.035 -9.558 1.464 1.00 97.56 250 ASN A N 1
ATOM 1779 C CA . ASN A 1 250 ? -2.199 -9.340 2.310 1.00 97.56 250 ASN A CA 1
ATOM 1780 C C . ASN A 1 250 ? -1.752 -9.170 3.754 1.00 97.56 250 ASN A C 1
ATOM 1782 O O . ASN A 1 250 ? -0.951 -9.960 4.249 1.00 97.56 250 ASN A O 1
ATOM 1786 N N . LEU A 1 251 ? -2.351 -8.208 4.439 1.00 95.75 251 LEU A N 1
ATOM 1787 C CA . LEU A 1 251 ? -2.202 -7.968 5.860 1.00 95.75 251 LEU A CA 1
ATOM 1788 C C . LEU A 1 251 ? -3.590 -7.966 6.487 1.00 95.75 251 LEU A C 1
ATOM 1790 O O . LEU A 1 251 ? -4.422 -7.116 6.164 1.00 95.75 251 LEU A O 1
ATOM 1794 N N . ALA A 1 252 ? -3.848 -8.934 7.360 1.00 94.12 252 ALA A N 1
ATOM 1795 C CA . ALA A 1 252 ? -5.047 -8.968 8.188 1.00 94.12 252 ALA A CA 1
ATOM 1796 C C . ALA A 1 252 ? -4.698 -8.453 9.585 1.00 94.12 252 ALA A C 1
ATOM 1798 O O . ALA A 1 252 ? -3.766 -8.957 10.206 1.00 94.12 252 ALA A O 1
ATOM 1799 N N . PHE A 1 253 ? -5.437 -7.452 10.057 1.00 91.12 253 PHE A N 1
ATOM 1800 C CA . PHE A 1 253 ? -5.189 -6.781 11.329 1.00 91.12 253 PHE A CA 1
ATOM 1801 C C . PHE A 1 253 ? -6.231 -7.208 12.365 1.00 91.12 253 PHE A C 1
ATOM 1803 O O . PHE A 1 253 ? -7.441 -7.149 12.105 1.00 91.12 253 PHE A O 1
ATOM 1810 N N . ASP A 1 254 ? -5.770 -7.591 13.554 1.00 86.69 254 ASP A N 1
ATOM 1811 C CA . ASP A 1 254 ? -6.655 -7.920 14.667 1.00 86.69 254 ASP A CA 1
ATOM 1812 C C . ASP A 1 254 ? -7.473 -6.714 15.153 1.00 86.69 254 ASP A C 1
ATOM 1814 O O . ASP A 1 254 ? -7.251 -5.557 14.790 1.00 86.69 254 ASP A O 1
ATOM 1818 N N . ALA A 1 255 ? -8.494 -6.985 15.972 1.00 81.81 255 ALA A N 1
ATOM 1819 C CA . ALA A 1 255 ? -9.410 -5.952 16.460 1.00 81.81 255 ALA A CA 1
ATOM 1820 C C . ALA A 1 255 ? -8.722 -4.867 17.302 1.00 81.81 255 ALA A C 1
ATOM 1822 O O . ALA A 1 255 ? -9.168 -3.718 17.284 1.00 81.81 255 ALA A O 1
ATOM 1823 N N . ASP A 1 256 ? -7.643 -5.241 17.986 1.00 78.19 256 ASP A N 1
ATOM 1824 C CA . ASP A 1 256 ? -6.863 -4.371 18.864 1.00 78.19 256 ASP A CA 1
ATOM 1825 C C . ASP A 1 256 ? -5.731 -3.638 18.122 1.00 78.19 256 ASP A C 1
ATOM 1827 O O . ASP A 1 256 ? -5.010 -2.829 18.712 1.00 78.19 256 ASP A O 1
ATOM 1831 N N . GLU A 1 257 ? -5.585 -3.885 16.816 1.00 81.12 257 GLU A N 1
ATOM 1832 C CA . GLU A 1 257 ? -4.590 -3.232 15.978 1.00 81.12 257 GLU A CA 1
ATOM 1833 C C . GLU A 1 257 ? -5.108 -1.898 15.424 1.00 81.12 257 GLU A C 1
ATOM 1835 O O . GLU A 1 257 ? -6.272 -1.743 15.040 1.00 81.12 257 GLU A O 1
ATOM 1840 N N . SER A 1 258 ? -4.230 -0.898 15.375 1.00 78.19 258 SER A N 1
ATOM 1841 C CA . SER A 1 258 ? -4.607 0.495 15.113 1.00 78.19 258 SER A CA 1
ATOM 1842 C C . SER A 1 258 ? -4.019 1.054 13.821 1.00 78.19 258 SER A C 1
ATOM 1844 O O . SER A 1 258 ? -3.765 2.254 13.738 1.00 78.19 258 SER A O 1
ATOM 1846 N N . PHE A 1 259 ? -3.850 0.212 12.798 1.00 89.50 259 PHE A N 1
ATOM 1847 C CA . PHE A 1 259 ? -3.344 0.605 11.481 1.00 89.50 259 PHE A CA 1
ATOM 1848 C C . PHE A 1 259 ? -4.115 1.796 10.873 1.00 89.50 259 PHE A C 1
ATOM 1850 O O . PHE A 1 259 ? -5.351 1.820 10.822 1.00 89.50 259 PHE A O 1
ATOM 1857 N N . LYS A 1 260 ? -3.366 2.800 10.403 1.00 90.75 260 LYS A N 1
ATOM 1858 C CA . LYS A 1 260 ? -3.887 4.010 9.740 1.00 90.75 260 LYS A CA 1
ATOM 1859 C C . LYS A 1 260 ? -3.191 4.337 8.431 1.00 90.75 260 LYS A C 1
ATOM 1861 O O . LYS A 1 260 ? -3.806 4.980 7.587 1.00 90.75 260 LYS A O 1
ATOM 1866 N N . ALA A 1 261 ? -1.931 3.950 8.267 1.00 94.12 261 ALA A N 1
ATOM 1867 C CA . ALA A 1 261 ? -1.156 4.352 7.105 1.00 94.12 261 ALA A CA 1
ATOM 1868 C C . ALA A 1 261 ? -0.042 3.362 6.799 1.00 94.12 261 ALA A C 1
ATOM 1870 O O . ALA A 1 261 ? 0.585 2.845 7.722 1.00 94.12 261 ALA A O 1
ATOM 1871 N N . PHE A 1 262 ? 0.263 3.171 5.521 1.00 95.62 262 PHE A N 1
ATOM 1872 C CA . PHE A 1 262 ? 1.499 2.520 5.094 1.00 95.62 262 PHE A CA 1
ATOM 1873 C C . PHE A 1 262 ? 2.379 3.514 4.337 1.00 95.62 262 PHE A C 1
ATOM 1875 O O . PHE A 1 262 ? 1.896 4.503 3.785 1.00 95.62 262 PHE A O 1
ATOM 1882 N N . GLU A 1 263 ? 3.676 3.250 4.289 1.00 96.69 263 GLU A N 1
ATOM 1883 C CA . GLU A 1 263 ? 4.640 4.006 3.502 1.00 96.69 263 GLU A CA 1
ATOM 1884 C C . GLU A 1 263 ? 5.535 3.057 2.721 1.00 96.69 263 GLU A C 1
ATOM 1886 O O . GLU A 1 263 ? 6.291 2.287 3.310 1.00 96.69 263 GLU A O 1
ATOM 1891 N N . PHE A 1 264 ? 5.476 3.152 1.397 1.00 97.31 264 PHE A N 1
ATOM 1892 C CA . PHE A 1 264 ? 6.471 2.535 0.534 1.00 97.31 264 PHE A CA 1
ATOM 1893 C C . PHE A 1 264 ? 7.737 3.376 0.563 1.00 97.31 264 PHE A C 1
ATOM 1895 O O . PHE A 1 264 ? 7.689 4.596 0.382 1.00 97.31 264 PHE A O 1
ATOM 1902 N N . ARG A 1 265 ? 8.873 2.728 0.799 1.00 97.56 265 ARG A N 1
ATOM 1903 C CA . ARG A 1 265 ? 10.188 3.364 0.870 1.00 97.56 265 ARG A CA 1
ATOM 1904 C C . ARG A 1 265 ? 11.146 2.654 -0.062 1.00 97.56 265 ARG A C 1
ATOM 1906 O O . ARG A 1 265 ? 11.123 1.430 -0.176 1.00 97.56 265 ARG A O 1
ATOM 1913 N N . THR A 1 266 ? 12.034 3.424 -0.673 1.00 96.69 266 THR A N 1
ATOM 1914 C CA . THR A 1 266 ? 13.071 2.891 -1.549 1.00 96.69 266 THR A CA 1
ATOM 1915 C C . THR A 1 266 ? 14.354 3.700 -1.475 1.00 96.69 266 THR A C 1
ATOM 1917 O O . THR A 1 266 ? 14.361 4.915 -1.250 1.00 96.69 266 THR A O 1
ATOM 1920 N N . THR A 1 267 ? 15.463 2.999 -1.684 1.00 96.19 267 THR A N 1
ATOM 1921 C CA . THR A 1 267 ? 16.785 3.590 -1.921 1.00 96.19 267 THR A CA 1
ATOM 1922 C C . THR A 1 267 ? 17.257 3.393 -3.370 1.00 96.19 267 THR A C 1
ATOM 1924 O O . THR A 1 267 ? 18.408 3.702 -3.672 1.00 96.19 267 THR A O 1
ATOM 1927 N N . GLY A 1 268 ? 16.379 2.909 -4.261 1.00 92.00 268 GLY A N 1
ATOM 1928 C CA . GLY A 1 268 ? 16.653 2.587 -5.664 1.00 92.00 268 GLY A CA 1
ATOM 1929 C C . GLY A 1 268 ? 15.511 2.979 -6.614 1.00 92.00 268 GLY A C 1
ATOM 1930 O O . GLY A 1 268 ? 14.693 3.832 -6.294 1.00 92.00 268 GLY A O 1
ATOM 1931 N N . VAL A 1 269 ? 15.508 2.426 -7.830 1.00 83.38 269 VAL A N 1
ATOM 1932 C CA . VAL A 1 269 ? 14.821 3.042 -8.981 1.00 83.38 269 VAL A CA 1
ATOM 1933 C C . VAL A 1 269 ? 13.308 2.923 -8.947 1.00 83.38 269 VAL A C 1
ATOM 1935 O O . VAL A 1 269 ? 12.658 3.905 -9.295 1.00 83.38 269 VAL A O 1
ATOM 1938 N N . ALA A 1 270 ? 12.731 1.806 -8.523 1.00 88.00 270 ALA A N 1
ATOM 1939 C CA . ALA A 1 270 ? 11.306 1.832 -8.253 1.00 88.00 270 ALA A CA 1
ATOM 1940 C C . ALA A 1 270 ? 10.885 0.801 -7.215 1.00 88.00 270 ALA A C 1
ATOM 1942 O O . ALA A 1 270 ? 11.425 -0.300 -7.141 1.00 88.00 270 ALA A O 1
ATOM 1943 N N . PHE A 1 271 ? 9.903 1.189 -6.410 1.00 94.81 271 PHE A N 1
ATOM 1944 C CA . PHE A 1 271 ? 8.836 0.283 -6.018 1.00 94.81 271 PHE A CA 1
ATOM 1945 C C . PHE A 1 271 ? 7.669 0.465 -6.998 1.00 94.81 271 PHE A C 1
ATOM 1947 O O . PHE A 1 271 ? 7.383 1.595 -7.407 1.00 94.81 271 PHE A O 1
ATOM 1954 N N . GLU A 1 272 ? 6.977 -0.621 -7.333 1.00 94.50 272 GLU A N 1
ATOM 1955 C CA . GLU A 1 272 ? 5.795 -0.617 -8.198 1.00 94.50 272 GLU A CA 1
ATOM 1956 C C . GLU A 1 272 ? 4.618 -1.311 -7.516 1.00 94.50 272 GLU A C 1
ATOM 1958 O O . GLU A 1 272 ? 4.729 -2.440 -7.045 1.00 94.50 272 GLU A O 1
ATOM 1963 N N . LEU A 1 273 ? 3.473 -0.642 -7.467 1.00 94.25 273 LEU A N 1
ATOM 1964 C CA . LEU A 1 273 ? 2.277 -1.134 -6.802 1.00 94.25 273 LEU A CA 1
ATOM 1965 C C . LEU A 1 273 ? 1.034 -0.945 -7.661 1.00 94.25 273 LEU A C 1
ATOM 1967 O O . LEU A 1 273 ? 0.871 0.069 -8.336 1.00 94.25 273 LEU A O 1
ATOM 1971 N N . ASP A 1 274 ? 0.124 -1.897 -7.553 1.00 93.38 274 ASP A N 1
ATOM 1972 C CA . ASP A 1 274 ? -1.216 -1.817 -8.116 1.00 93.38 274 ASP A CA 1
ATOM 1973 C C . ASP A 1 274 ? -2.223 -2.508 -7.180 1.00 93.38 274 ASP A C 1
ATOM 1975 O O . ASP A 1 274 ? -1.836 -3.118 -6.176 1.00 93.38 274 ASP A O 1
ATOM 1979 N N . ASN A 1 275 ? -3.516 -2.403 -7.479 1.00 94.00 275 ASN A N 1
ATOM 1980 C CA . ASN A 1 275 ? -4.603 -3.115 -6.810 1.00 94.00 275 ASN A CA 1
ATOM 1981 C C . ASN A 1 275 ? -4.506 -3.073 -5.283 1.00 94.00 275 ASN A C 1
ATOM 1983 O O . ASN A 1 275 ? -4.549 -4.108 -4.602 1.00 94.00 275 ASN A O 1
ATOM 1987 N N . ILE A 1 276 ? -4.368 -1.869 -4.729 1.00 95.00 276 ILE A N 1
ATOM 1988 C CA . ILE A 1 276 ? -4.424 -1.693 -3.283 1.00 95.00 276 ILE A CA 1
ATOM 1989 C C . ILE A 1 276 ? -5.873 -1.852 -2.845 1.00 95.00 276 ILE A C 1
ATOM 1991 O O . ILE A 1 276 ? -6.748 -1.139 -3.323 1.00 95.00 276 ILE A O 1
ATOM 1995 N N . TRP A 1 277 ? -6.122 -2.732 -1.885 1.00 94.56 277 TRP A N 1
ATOM 1996 C CA . TRP A 1 277 ? -7.432 -2.897 -1.268 1.00 94.56 277 TRP A CA 1
ATOM 1997 C C . TRP A 1 277 ? -7.342 -2.682 0.230 1.00 94.56 277 TRP A C 1
ATOM 1999 O O . TRP A 1 277 ? -6.468 -3.237 0.887 1.00 94.56 277 TRP A O 1
ATOM 2009 N N . VAL A 1 278 ? -8.274 -1.925 0.797 1.00 94.38 278 VAL A N 1
ATOM 2010 C CA . VAL A 1 278 ? -8.422 -1.796 2.246 1.00 94.38 278 VAL A CA 1
ATOM 2011 C C . VAL A 1 278 ? -9.791 -2.262 2.698 1.00 94.38 278 VAL A C 1
ATOM 2013 O O . VAL A 1 278 ? -10.818 -1.843 2.166 1.00 94.38 278 VAL A O 1
ATOM 2016 N N . GLY A 1 279 ? -9.793 -3.136 3.698 1.00 94.62 279 GLY A N 1
ATOM 2017 C CA . GLY A 1 279 ? -10.990 -3.529 4.425 1.00 94.62 279 GLY A CA 1
ATOM 2018 C C . GLY A 1 279 ? -11.148 -2.648 5.651 1.00 94.62 279 GLY A C 1
ATOM 2019 O O . GLY A 1 279 ? -10.200 -2.454 6.413 1.00 94.62 279 GLY A O 1
ATOM 2020 N N . VAL A 1 280 ? -12.345 -2.118 5.856 1.00 93.31 280 VAL A N 1
ATOM 2021 C CA . VAL A 1 280 ? -12.718 -1.366 7.053 1.00 93.31 280 VAL A CA 1
ATOM 2022 C C . VAL A 1 280 ? -13.808 -2.091 7.809 1.00 93.31 280 VAL A C 1
ATOM 2024 O O . VAL A 1 280 ? -14.752 -2.648 7.252 1.00 93.31 280 VAL A O 1
ATOM 2027 N N . THR A 1 281 ? -13.695 -2.053 9.126 1.00 92.56 281 THR A N 1
ATOM 2028 C CA . THR A 1 281 ? -14.668 -2.668 10.019 1.00 92.56 281 THR A CA 1
ATOM 2029 C C . THR A 1 281 ? -15.039 -1.673 11.100 1.00 92.56 281 THR A C 1
ATOM 2031 O O . THR A 1 281 ? -14.175 -1.009 11.680 1.00 92.56 281 THR A O 1
ATOM 2034 N N . GLN A 1 282 ? -16.339 -1.565 11.367 1.00 91.50 282 GLN A N 1
ATOM 2035 C CA . GLN A 1 282 ? -16.828 -0.800 12.502 1.00 91.50 282 GLN A CA 1
ATOM 2036 C C . GLN A 1 282 ? -16.316 -1.450 13.790 1.00 91.50 282 GLN A C 1
ATOM 2038 O O . GLN A 1 282 ? -16.417 -2.663 13.979 1.00 91.50 282 GLN A O 1
ATOM 2043 N N . VAL A 1 283 ? -15.736 -0.646 14.670 1.00 88.25 283 VAL A N 1
ATOM 2044 C CA . VAL A 1 283 ? -15.348 -1.080 16.008 1.00 88.25 283 VAL A CA 1
ATOM 2045 C C . VAL A 1 283 ? -16.629 -1.147 16.844 1.00 88.25 283 VAL A C 1
ATOM 2047 O O . VAL A 1 283 ? -17.342 -0.139 16.908 1.00 88.25 283 VAL A O 1
ATOM 2050 N N . PRO A 1 284 ? -16.963 -2.304 17.449 1.00 84.00 284 PRO A N 1
ATOM 2051 C CA . PRO A 1 284 ? -18.101 -2.397 18.353 1.00 84.00 284 PRO A CA 1
ATOM 2052 C C . PRO A 1 284 ? -18.007 -1.343 19.456 1.00 84.00 284 PRO A C 1
ATOM 2054 O O . PRO A 1 284 ? -16.913 -1.022 19.926 1.00 84.00 284 PRO A O 1
ATOM 2057 N N . GLU A 1 285 ? -19.150 -0.799 19.876 1.00 76.56 285 GLU A N 1
ATOM 2058 C CA . GLU A 1 285 ? -19.159 0.120 21.011 1.00 76.56 285 GLU A CA 1
ATOM 2059 C C . GLU A 1 285 ? -18.548 -0.563 22.244 1.00 76.56 285 GLU A C 1
ATOM 2061 O O . GLU A 1 285 ? -18.812 -1.748 22.473 1.00 76.56 285 GLU A O 1
ATOM 2066 N N . PRO A 1 286 ? -17.744 0.154 23.052 1.00 70.31 286 PRO A N 1
ATOM 2067 C CA . PRO A 1 286 ? -17.124 -0.436 24.227 1.00 70.31 286 PRO A CA 1
ATOM 2068 C C . PRO A 1 286 ? -18.170 -1.093 25.133 1.00 70.31 286 PRO A C 1
ATOM 2070 O O . PRO A 1 286 ? -19.112 -0.438 25.584 1.00 70.31 286 PRO A O 1
ATOM 2073 N N . GLU A 1 287 ? -17.974 -2.369 25.477 1.00 69.69 287 GLU A N 1
ATOM 2074 C CA . GLU A 1 287 ? -18.855 -3.111 26.397 1.00 69.69 287 GLU A CA 1
ATOM 2075 C C . GLU A 1 287 ? -18.989 -2.424 27.767 1.00 69.69 287 GLU A C 1
ATOM 2077 O O . GLU A 1 287 ? -19.957 -2.632 28.501 1.00 69.69 287 GLU A O 1
ATOM 2082 N N . SER A 1 288 ? -18.046 -1.543 28.105 1.00 71.50 288 SER A N 1
ATOM 2083 C CA . SER A 1 288 ? -18.116 -0.674 29.275 1.00 71.50 288 SER A CA 1
ATOM 2084 C C . SER A 1 288 ? -19.366 0.212 29.288 1.00 71.50 288 SER A C 1
ATOM 2086 O O . SER A 1 288 ? -19.907 0.447 30.365 1.00 71.50 288 SER A O 1
ATOM 2088 N N . LEU A 1 289 ? -19.892 0.643 28.135 1.00 76.88 289 LEU A N 1
ATOM 2089 C CA . LEU A 1 289 ? -21.166 1.368 28.059 1.00 76.88 289 LEU A CA 1
ATOM 2090 C C . LEU A 1 289 ? -22.345 0.471 28.442 1.00 76.88 289 LEU A C 1
ATOM 2092 O O . LEU A 1 289 ? -23.225 0.900 29.192 1.00 76.88 289 LEU A O 1
ATOM 2096 N N . ALA A 1 290 ? -22.330 -0.793 28.013 1.00 78.44 290 ALA A N 1
ATOM 2097 C CA . ALA A 1 290 ? -23.323 -1.776 28.433 1.00 78.44 290 ALA A CA 1
ATOM 2098 C C . ALA A 1 290 ? -23.218 -2.056 29.942 1.00 78.44 290 ALA A C 1
ATOM 2100 O O . ALA A 1 290 ? -24.235 -2.081 30.635 1.00 78.44 290 ALA A O 1
ATOM 2101 N N . LEU A 1 291 ? -22.002 -2.183 30.483 1.00 83.06 291 LEU A N 1
ATOM 2102 C CA . LEU A 1 291 ? -21.764 -2.367 31.919 1.00 83.06 291 LEU A CA 1
ATOM 2103 C C . LEU A 1 291 ? -22.174 -1.145 32.749 1.00 83.06 291 LEU A C 1
ATOM 2105 O O . LEU A 1 291 ? -22.745 -1.314 33.825 1.00 83.06 291 LEU A O 1
ATOM 2109 N N . ILE A 1 292 ? -21.944 0.077 32.263 1.00 86.19 292 ILE A N 1
ATOM 2110 C CA . ILE A 1 292 ? -22.435 1.307 32.899 1.00 86.19 292 ILE A CA 1
ATOM 2111 C C . ILE A 1 292 ? -23.962 1.331 32.861 1.00 86.19 292 ILE A C 1
ATOM 2113 O O . ILE A 1 292 ? -24.589 1.583 33.889 1.00 86.19 292 ILE A O 1
ATOM 2117 N N . GLY A 1 293 ? -24.575 1.012 31.719 1.00 83.56 293 GLY A N 1
ATOM 2118 C CA . GLY A 1 293 ? -26.028 0.907 31.587 1.00 83.56 293 GLY A CA 1
ATOM 2119 C C . GLY A 1 293 ? -26.625 -0.103 32.569 1.00 83.56 293 GLY A C 1
ATOM 2120 O O . GLY A 1 293 ? -27.550 0.219 33.317 1.00 83.56 293 GLY A O 1
ATOM 2121 N N . LEU A 1 294 ? -26.046 -1.302 32.647 1.00 87.69 294 LEU A N 1
ATOM 2122 C CA . LEU A 1 294 ? -26.443 -2.349 33.590 1.00 87.69 294 LEU A CA 1
ATOM 2123 C C . LEU A 1 294 ? -26.187 -1.946 35.047 1.00 87.69 294 LEU A C 1
ATOM 2125 O O . LEU A 1 294 ? -27.033 -2.191 35.906 1.00 87.69 294 LEU A O 1
ATOM 2129 N N . GLY A 1 295 ? -25.066 -1.286 35.334 1.00 87.69 295 GLY A N 1
ATOM 2130 C CA . GLY A 1 295 ? -24.735 -0.762 36.658 1.00 87.69 295 GLY A CA 1
ATOM 2131 C C . GLY A 1 295 ? -25.726 0.305 37.123 1.00 87.69 295 GLY A C 1
ATOM 2132 O O . GLY A 1 295 ? -26.201 0.261 38.259 1.00 87.69 295 GLY A O 1
ATOM 2133 N N . LEU A 1 296 ? -26.115 1.220 36.233 1.00 89.31 296 LEU A N 1
ATOM 2134 C CA . LEU A 1 296 ? -27.139 2.233 36.493 1.00 89.31 296 LEU A CA 1
ATOM 2135 C C . LEU A 1 296 ? -28.521 1.601 36.699 1.00 89.31 296 LEU A C 1
ATOM 2137 O O . LEU A 1 296 ? -29.235 1.989 37.626 1.00 89.31 296 LEU A O 1
ATOM 2141 N N . LEU A 1 297 ? -28.884 0.593 35.902 1.00 88.75 297 LEU A N 1
ATOM 2142 C CA . LEU A 1 297 ? -30.122 -0.172 36.081 1.00 88.75 297 LEU A CA 1
ATOM 2143 C C . LEU A 1 297 ? -30.144 -0.913 37.424 1.00 88.75 297 LEU A C 1
ATOM 2145 O O . LEU A 1 297 ? -31.139 -0.847 38.150 1.00 88.75 297 LEU A O 1
ATOM 2149 N N . ALA A 1 298 ? -29.042 -1.565 37.799 1.00 87.25 298 ALA A N 1
ATOM 2150 C CA . ALA A 1 298 ? -28.899 -2.248 39.081 1.00 87.25 298 ALA A CA 1
ATOM 2151 C C . ALA A 1 298 ? -28.980 -1.269 40.265 1.00 87.25 298 ALA A C 1
ATOM 2153 O O . ALA A 1 298 ? -29.641 -1.560 41.266 1.00 87.25 298 ALA A O 1
ATOM 2154 N N . LEU A 1 299 ? -28.379 -0.080 40.144 1.00 87.75 299 LEU A N 1
ATOM 2155 C CA . LEU A 1 299 ? -28.451 0.980 41.153 1.00 87.75 299 LEU A CA 1
ATOM 2156 C C . LEU A 1 299 ? -29.864 1.577 41.275 1.00 87.75 299 LEU A C 1
ATOM 2158 O O . LEU A 1 299 ? -30.340 1.862 42.376 1.00 87.75 299 LEU A O 1
ATOM 2162 N N . ALA A 1 300 ? -30.573 1.739 40.159 1.00 86.81 300 ALA A N 1
ATOM 2163 C CA . ALA A 1 300 ? -31.965 2.176 40.162 1.00 86.81 300 ALA A CA 1
ATOM 2164 C C . ALA A 1 300 ? -32.892 1.120 40.792 1.00 86.81 300 ALA A C 1
ATOM 2166 O O . ALA A 1 300 ? -33.786 1.462 41.571 1.00 86.81 300 ALA A O 1
ATOM 2167 N N . ALA A 1 301 ? -32.658 -0.164 40.508 1.00 86.50 301 ALA A N 1
ATOM 2168 C CA . ALA A 1 301 ? -33.406 -1.276 41.089 1.00 86.50 301 ALA A CA 1
ATOM 2169 C C . ALA A 1 301 ? -33.133 -1.447 42.594 1.00 86.50 301 ALA A C 1
ATOM 2171 O O . ALA A 1 301 ? -34.059 -1.741 43.353 1.00 86.50 301 ALA A O 1
ATOM 2172 N N . SER A 1 302 ? -31.897 -1.217 43.051 1.00 80.50 302 SER A N 1
ATOM 2173 C CA . SER A 1 302 ? -31.544 -1.299 44.474 1.00 80.50 302 SER A CA 1
ATOM 2174 C C . SER A 1 302 ? -32.174 -0.170 45.294 1.00 80.50 302 SER A C 1
ATOM 2176 O O . SER A 1 302 ? -32.665 -0.421 46.392 1.00 80.50 302 SER A O 1
ATOM 2178 N N . ARG A 1 303 ? -32.298 1.044 44.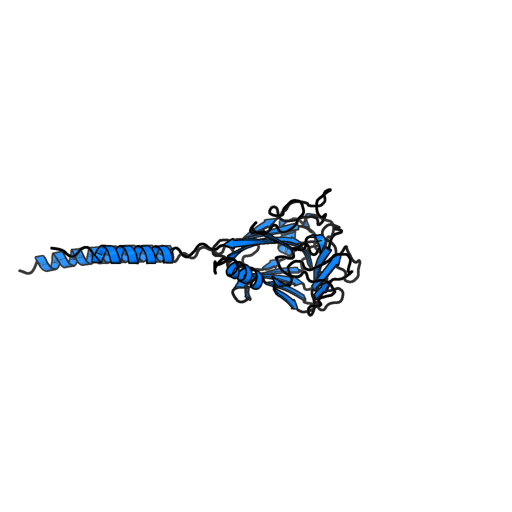733 1.00 77.38 303 ARG A N 1
ATOM 2179 C CA . ARG A 1 303 ? -33.019 2.164 45.372 1.00 77.38 303 ARG A CA 1
ATOM 2180 C C . ARG A 1 303 ? -34.514 1.908 45.583 1.00 77.38 303 ARG A C 1
ATOM 2182 O O . ARG A 1 303 ? -35.102 2.518 46.474 1.00 77.38 303 ARG A O 1
ATOM 2189 N N . ARG A 1 304 ? -35.137 1.014 44.803 1.00 69.25 304 ARG A N 1
ATOM 2190 C CA . ARG A 1 304 ? -36.552 0.628 44.979 1.00 69.25 304 ARG A CA 1
ATOM 2191 C C . ARG A 1 304 ? -36.772 -0.377 46.115 1.00 69.25 304 ARG A C 1
ATOM 2193 O O . ARG A 1 304 ? -37.908 -0.555 46.537 1.00 69.25 304 ARG A O 1
ATOM 2200 N N . ARG A 1 305 ? -35.713 -0.996 46.647 1.00 62.75 305 ARG A N 1
ATOM 2201 C CA . ARG A 1 305 ? -35.782 -1.883 47.817 1.00 62.75 305 ARG A CA 1
ATOM 2202 C C . ARG A 1 305 ? -35.464 -1.096 49.093 1.00 62.75 305 ARG A C 1
ATOM 2204 O O . ARG A 1 305 ? -34.386 -1.239 49.660 1.00 62.75 305 ARG A O 1
ATOM 2211 N N . LYS A 1 306 ? -36.389 -0.251 49.555 1.00 51.22 306 LYS A N 1
ATOM 2212 C CA . LYS A 1 306 ? -36.381 0.168 50.969 1.00 51.22 306 LYS A CA 1
ATOM 2213 C C . LYS A 1 306 ? -36.991 -0.969 51.804 1.00 51.22 306 LYS A C 1
ATOM 2215 O O . LYS A 1 306 ? -38.038 -1.471 51.397 1.00 51.22 306 LYS A O 1
ATOM 2220 N N . PRO A 1 307 ? -36.372 -1.395 52.919 1.00 56.25 307 PRO A N 1
ATOM 2221 C CA . PRO A 1 307 ? -37.016 -2.319 53.842 1.00 56.25 307 PRO A CA 1
ATOM 2222 C C . PRO A 1 307 ? -38.190 -1.602 54.528 1.00 56.25 307 PRO A C 1
ATOM 2224 O O . PRO A 1 307 ? -38.039 -0.457 54.960 1.00 56.25 307 PRO A O 1
ATOM 2227 N N . LEU A 1 308 ? -39.349 -2.267 54.559 1.00 41.75 308 LEU A N 1
ATOM 2228 C CA . LEU A 1 308 ? -40.376 -2.048 55.581 1.00 41.75 308 LEU A CA 1
ATOM 2229 C C . LEU A 1 308 ? -39.885 -2.634 56.907 1.00 41.75 308 LEU A C 1
ATOM 2231 O O . LEU A 1 308 ? -39.200 -3.684 56.848 1.00 41.75 308 LEU A O 1
#